Protein AF-A0A9X7TWL8-F1 (afdb_monomer)

Radius of gyration: 21.85 Å; Cα contacts (8 Å, |Δi|>4): 225; chains: 1; bounding box: 54×48×63 Å

Foldseek 3Di:
DVLVVQLVVQDDPPVQSSLLSVLVSVLVVLVVVLVVLVPPPDPDPFPSVQSNVLSVQLNVLSVVLNVVGDPPSVVSNVVSVVSSLCVCVVCVVRDFLQPDQQLVVLVVLVVLLVVLLVVLVVLLVVCPVPPDPVSVLLVLVSVLLVVLSCCLSVPWFDSPDRGPCVLVVVLSVLLSVLSNLSSVLVVVVPPPPDPLVVSLVSNLVSVCSNVVSSLSSLVRTDPLLRDDPVNVVVLVVLSVVLSVQLVVCSVPPPDNRVSVSVSSVVVVVSSVVSVVVVVVVVVD

Organism: Lactobacillus johnsonii (NCBI:txid33959)

Mean predicted aligned error: 10.05 Å

InterPro domains:
  IPR010640 Low temperature requirement A [PF06772] (1-247)
  IPR010640 Low temperature requirement A [PTHR36840] (1-223)

Secondary structure (DSSP, 8-state):
-HHHHHHHHH--S-HHHHHHHHHHHHHHHHHHHHHHHHH---S-HHHHHHHHHHHHHHHHHHHHHHHH-HHHHHHHHHHHHHHHHHHHHHTGGGS-GGGS-HHHHHHHHHHHHHHHHHHHHHHHHTTTTS--HHHHHHHHHHHHHHHHHHIIIIIIB-TT-----HHHHHHHHHHHHHHHHHHHHHHHHT-TTS-HHHHHHHHHHHHHHHHHHHHHGGGGB-GGGPPPHHHHHHHHHHHHHHHHHHHHHTTSTTTHHHHHHHHHHHHHHHHHHHHHHHHHHS--

Structure (mmCIF, N/CA/C/O backbone):
data_AF-A0A9X7TWL8-F1
#
_entry.id   AF-A0A9X7TWL8-F1
#
loop_
_atom_site.group_PDB
_atom_site.id
_atom_site.type_symbol
_atom_site.label_atom_id
_atom_site.label_alt_id
_atom_site.label_comp_id
_atom_site.label_asym_id
_atom_site.label_entity_id
_atom_site.label_seq_id
_atom_site.pdbx_PDB_ins_code
_atom_site.Cartn_x
_atom_site.Cartn_y
_atom_site.Cartn_z
_atom_site.occupancy
_atom_site.B_iso_or_equiv
_atom_site.auth_seq_id
_atom_site.auth_comp_id
_atom_site.auth_asym_id
_atom_site.auth_atom_id
_atom_site.pdbx_PDB_model_num
ATOM 1 N N . MET A 1 1 ? -4.132 -12.041 -16.163 1.00 73.31 1 MET A N 1
ATOM 2 C CA . MET A 1 1 ? -4.842 -13.124 -15.439 1.00 73.31 1 MET A CA 1
ATOM 3 C C . MET A 1 1 ? -4.056 -14.430 -15.425 1.00 73.31 1 MET A C 1
ATOM 5 O O . MET A 1 1 ? -3.823 -14.925 -14.335 1.00 73.31 1 MET A O 1
ATOM 9 N N . PHE A 1 2 ? -3.575 -14.947 -16.566 1.00 85.00 2 PHE A N 1
ATOM 10 C CA . PHE A 1 2 ? -2.751 -16.172 -16.612 1.00 85.00 2 PHE A CA 1
ATOM 11 C C . PHE A 1 2 ? -1.579 -16.163 -15.614 1.00 85.00 2 PHE A C 1
ATOM 13 O O . PHE A 1 2 ? -1.438 -17.077 -14.811 1.00 85.00 2 PHE A O 1
ATOM 20 N N . THR A 1 3 ? -0.805 -15.078 -15.588 1.00 86.38 3 THR A N 1
ATOM 21 C CA . THR A 1 3 ? 0.347 -14.929 -14.689 1.00 86.38 3 THR A CA 1
ATOM 22 C C . THR A 1 3 ? -0.024 -14.948 -13.204 1.00 86.38 3 THR A C 1
ATOM 24 O O . THR A 1 3 ? 0.720 -15.486 -12.393 1.00 86.38 3 THR A O 1
ATOM 27 N N . ALA A 1 4 ? -1.194 -14.412 -12.846 1.00 82.25 4 ALA A N 1
ATOM 28 C CA . ALA A 1 4 ? -1.690 -14.435 -11.471 1.00 82.25 4 ALA A CA 1
ATOM 29 C C . ALA A 1 4 ? -2.122 -15.849 -11.048 1.00 82.25 4 ALA A C 1
ATOM 31 O O . ALA A 1 4 ? -1.825 -16.266 -9.935 1.00 82.25 4 ALA A O 1
ATOM 32 N N . VAL A 1 5 ? -2.755 -16.611 -11.950 1.00 87.12 5 VAL A N 1
ATOM 33 C CA . VAL A 1 5 ? -3.108 -18.025 -11.715 1.00 87.12 5 VAL A CA 1
ATOM 34 C C . VAL A 1 5 ? -1.850 -18.886 -11.593 1.00 87.12 5 VAL A C 1
ATOM 36 O O . VAL A 1 5 ? -1.744 -19.705 -10.685 1.00 87.12 5 VAL A O 1
ATOM 39 N N . TYR A 1 6 ? -0.868 -18.665 -12.471 1.00 89.25 6 TYR A N 1
ATOM 40 C CA . TYR A 1 6 ? 0.440 -19.313 -12.386 1.00 89.25 6 TYR A CA 1
ATOM 41 C C . TYR A 1 6 ? 1.104 -19.049 -11.034 1.00 89.25 6 TYR A C 1
ATOM 43 O O . TYR A 1 6 ? 1.597 -19.981 -10.403 1.00 89.25 6 TYR A O 1
ATOM 51 N N . LEU A 1 7 ? 1.077 -17.799 -10.568 1.00 88.56 7 LEU A N 1
ATOM 52 C CA . LEU A 1 7 ? 1.639 -17.448 -9.274 1.00 88.56 7 LEU A CA 1
ATOM 53 C C . LEU A 1 7 ? 0.889 -18.129 -8.123 1.00 88.56 7 LEU A C 1
ATOM 55 O O . LEU A 1 7 ? 1.526 -18.758 -7.287 1.00 88.56 7 LEU A O 1
ATOM 59 N N . ALA A 1 8 ? -0.444 -18.057 -8.106 1.00 85.75 8 ALA A N 1
ATOM 60 C CA . ALA A 1 8 ? -1.266 -18.643 -7.047 1.00 85.75 8 ALA A CA 1
ATOM 61 C C . ALA A 1 8 ? -1.027 -20.154 -6.877 1.00 85.75 8 ALA A C 1
ATOM 63 O O . ALA A 1 8 ? -0.958 -20.637 -5.752 1.00 85.75 8 ALA A O 1
ATOM 64 N N . ASN A 1 9 ? -0.825 -20.883 -7.978 1.00 87.94 9 ASN A N 1
ATOM 65 C CA . ASN A 1 9 ? -0.571 -22.327 -7.945 1.00 87.94 9 ASN A CA 1
ATOM 66 C C . ASN A 1 9 ? 0.850 -22.704 -7.496 1.00 87.94 9 ASN A C 1
ATOM 68 O O . ASN A 1 9 ? 1.080 -23.850 -7.122 1.00 87.94 9 ASN A O 1
ATOM 72 N N . ASN A 1 10 ? 1.804 -21.771 -7.563 1.00 88.06 10 ASN A N 1
ATOM 73 C CA . ASN A 1 10 ? 3.212 -22.022 -7.244 1.00 88.06 10 ASN A CA 1
ATOM 74 C C . ASN A 1 10 ? 3.693 -21.293 -5.977 1.00 88.06 10 ASN A C 1
ATOM 76 O O . ASN A 1 10 ? 4.863 -21.414 -5.610 1.00 88.06 10 ASN A O 1
ATOM 80 N N . ILE A 1 11 ? 2.818 -20.538 -5.301 1.00 85.31 11 ILE A N 1
ATOM 81 C CA . ILE A 1 11 ? 3.113 -19.961 -3.988 1.00 85.31 11 ILE A CA 1
ATOM 82 C C . ILE A 1 11 ? 3.229 -21.093 -2.969 1.00 85.31 11 ILE A C 1
ATOM 84 O O . ILE A 1 11 ? 2.309 -21.884 -2.776 1.00 85.31 11 ILE A O 1
ATOM 88 N N . ASN A 1 12 ? 4.375 -21.142 -2.298 1.00 86.31 12 ASN A N 1
ATOM 89 C CA . ASN A 1 12 ? 4.652 -22.075 -1.218 1.00 86.31 12 ASN A CA 1
ATOM 90 C C . ASN A 1 12 ? 5.282 -21.331 -0.028 1.00 86.31 12 ASN A C 1
ATOM 92 O O . ASN A 1 12 ? 5.789 -20.215 -0.173 1.00 86.31 12 ASN A O 1
ATOM 96 N N . THR A 1 13 ? 5.269 -21.953 1.150 1.00 82.75 13 THR A N 1
ATOM 97 C CA . THR A 1 13 ? 5.834 -21.389 2.384 1.00 82.75 13 THR A CA 1
ATOM 98 C C . THR A 1 13 ? 7.357 -21.280 2.339 1.00 82.75 13 THR A C 1
ATOM 100 O O . THR A 1 13 ? 7.930 -20.454 3.046 1.00 82.75 13 THR A O 1
ATOM 103 N N . ASP A 1 14 ? 8.029 -22.083 1.506 1.00 86.44 14 ASP A N 1
ATOM 104 C CA . ASP A 1 14 ? 9.466 -21.947 1.267 1.00 86.44 14 ASP A CA 1
ATOM 105 C C . ASP A 1 14 ? 9.742 -20.866 0.211 1.00 86.44 14 ASP A C 1
ATOM 107 O O . ASP A 1 14 ? 9.595 -21.072 -1.000 1.00 86.44 14 ASP A O 1
ATOM 111 N N . TRP A 1 15 ? 10.188 -19.701 0.688 1.00 84.62 15 TRP A N 1
ATOM 112 C CA . TRP A 1 15 ? 10.509 -18.559 -0.163 1.00 84.62 15 TRP A CA 1
ATOM 113 C C . TRP A 1 15 ? 11.595 -18.862 -1.200 1.00 84.62 15 TRP A C 1
ATOM 115 O O . TRP A 1 15 ? 11.588 -18.270 -2.277 1.00 84.62 15 TRP A O 1
ATOM 125 N N . ARG A 1 16 ? 12.511 -19.803 -0.938 1.00 86.06 16 ARG A N 1
ATOM 126 C CA . ARG A 1 16 ? 13.582 -20.152 -1.885 1.00 86.06 16 ARG A CA 1
ATOM 127 C C . ARG A 1 16 ? 13.027 -20.726 -3.186 1.00 86.06 16 ARG A C 1
ATOM 129 O O . ARG A 1 16 ? 13.534 -20.415 -4.265 1.00 86.06 16 ARG A O 1
ATOM 136 N N . ILE A 1 17 ? 11.994 -21.555 -3.074 1.00 84.31 17 ILE A N 1
ATOM 137 C CA . ILE A 1 17 ? 11.302 -22.160 -4.214 1.00 84.31 17 ILE A CA 1
ATOM 138 C C . ILE A 1 17 ? 10.402 -21.105 -4.860 1.00 84.31 17 ILE A C 1
ATOM 140 O O . ILE A 1 17 ? 10.499 -20.859 -6.065 1.00 84.31 17 ILE A O 1
ATOM 144 N N . THR A 1 18 ? 9.602 -20.411 -4.044 1.00 89.12 18 THR A N 1
ATOM 145 C CA . THR A 1 18 ? 8.680 -19.360 -4.495 1.00 89.12 18 THR A CA 1
ATOM 146 C C . THR A 1 18 ? 9.402 -18.228 -5.228 1.00 89.12 18 THR A C 1
ATOM 148 O O . THR A 1 18 ? 8.842 -17.667 -6.162 1.00 89.12 18 THR A O 1
ATOM 151 N N . PHE A 1 19 ? 10.663 -17.932 -4.892 1.00 91.19 19 PHE A N 1
ATOM 152 C CA . PHE A 1 19 ? 11.466 -16.887 -5.529 1.00 91.19 19 PHE A CA 1
ATOM 153 C C . PHE A 1 19 ? 11.475 -16.994 -7.058 1.00 91.19 19 PHE A C 1
ATOM 155 O O . PHE A 1 19 ? 11.245 -15.993 -7.733 1.00 91.19 19 PHE A O 1
ATOM 162 N N . HIS A 1 20 ? 11.709 -18.181 -7.625 1.00 89.62 20 HIS A N 1
ATOM 163 C CA . HIS A 1 20 ? 11.784 -18.318 -9.083 1.00 89.62 20 HIS A CA 1
ATOM 164 C C . HIS A 1 20 ? 10.408 -18.110 -9.717 1.00 89.62 20 HIS A C 1
ATOM 166 O O . HIS A 1 20 ? 10.258 -17.288 -10.618 1.00 89.62 20 HIS A O 1
ATOM 172 N N . TYR A 1 21 ? 9.386 -18.795 -9.200 1.00 91.56 21 TYR A N 1
ATOM 173 C CA . TYR A 1 21 ? 8.017 -18.692 -9.705 1.00 91.56 21 TYR A CA 1
ATOM 174 C C . TYR A 1 21 ? 7.469 -17.263 -9.611 1.00 91.56 21 TYR A C 1
ATOM 176 O O . TYR A 1 21 ? 6.902 -16.754 -10.579 1.00 91.56 21 TYR A O 1
ATOM 184 N N . PHE A 1 22 ? 7.707 -16.594 -8.482 1.00 91.31 22 PHE A N 1
ATOM 185 C CA . PHE A 1 22 ? 7.303 -15.216 -8.240 1.00 91.31 22 PHE A CA 1
ATOM 186 C C . PHE A 1 22 ? 7.978 -14.251 -9.210 1.00 91.31 22 PHE A C 1
ATOM 188 O O . PHE A 1 22 ? 7.298 -13.507 -9.912 1.00 91.31 22 PHE A O 1
ATOM 195 N N . ASN A 1 23 ? 9.308 -14.281 -9.311 1.00 92.94 23 ASN A N 1
ATOM 196 C CA . ASN A 1 23 ? 10.024 -13.317 -10.144 1.00 92.94 23 ASN A CA 1
ATOM 197 C C . ASN A 1 23 ? 9.824 -13.571 -11.648 1.00 92.94 23 ASN A C 1
ATOM 199 O O . ASN A 1 23 ? 9.791 -12.611 -12.412 1.00 92.94 23 ASN A O 1
ATOM 203 N N . ILE A 1 24 ? 9.603 -14.819 -12.085 1.00 92.62 24 ILE A N 1
ATOM 204 C CA . ILE A 1 24 ? 9.190 -15.114 -13.471 1.00 92.62 24 ILE A CA 1
ATOM 205 C C . ILE A 1 24 ? 7.817 -14.499 -13.755 1.00 92.62 24 ILE A C 1
ATOM 207 O O . ILE A 1 24 ? 7.633 -13.839 -14.778 1.00 92.62 24 ILE A O 1
ATOM 211 N N . ALA A 1 25 ? 6.857 -14.675 -12.842 1.00 92.69 25 ALA A N 1
ATOM 212 C CA . ALA A 1 25 ? 5.534 -14.079 -12.976 1.00 92.69 25 ALA A CA 1
ATOM 213 C C . ALA A 1 25 ? 5.624 -12.543 -13.063 1.00 92.69 25 ALA A C 1
ATOM 215 O O . ALA A 1 25 ? 5.037 -11.932 -13.959 1.00 92.69 25 ALA A O 1
ATOM 216 N N . MET A 1 26 ? 6.422 -11.920 -12.195 1.00 91.88 26 MET A N 1
ATOM 217 C CA . MET A 1 26 ? 6.660 -10.476 -12.221 1.00 91.88 26 MET A CA 1
ATOM 218 C C . MET A 1 26 ? 7.323 -10.017 -13.524 1.00 91.88 26 MET A C 1
ATOM 220 O O . MET A 1 26 ? 6.843 -9.068 -14.140 1.00 91.88 26 MET A O 1
ATOM 224 N N . ALA A 1 27 ? 8.352 -10.722 -14.005 1.00 93.88 27 ALA A N 1
ATOM 225 C CA . ALA A 1 27 ? 9.021 -10.404 -15.265 1.00 93.88 27 ALA A CA 1
ATOM 226 C C . ALA A 1 27 ? 8.047 -10.427 -16.453 1.00 93.88 27 ALA A C 1
ATOM 228 O O . ALA A 1 27 ? 8.056 -9.515 -17.276 1.00 93.88 27 ALA A O 1
ATOM 229 N N . VAL A 1 28 ? 7.158 -11.424 -16.520 1.00 94.25 28 VAL A N 1
ATOM 230 C CA . VAL A 1 28 ? 6.129 -11.511 -17.570 1.00 94.25 28 VAL A CA 1
ATOM 231 C C . VAL A 1 28 ? 5.114 -10.365 -17.458 1.00 94.25 28 VAL A C 1
ATOM 233 O O . VAL A 1 28 ? 4.726 -9.783 -18.474 1.00 94.25 28 VAL A O 1
ATOM 236 N N . MET A 1 29 ? 4.684 -9.998 -16.246 1.00 92.06 29 MET A N 1
ATOM 237 C CA . MET A 1 29 ? 3.779 -8.853 -16.056 1.00 92.06 29 MET A CA 1
ATOM 238 C C . MET A 1 29 ? 4.432 -7.533 -16.475 1.00 92.06 29 MET A C 1
ATOM 240 O O . MET A 1 29 ? 3.824 -6.750 -17.199 1.00 92.06 29 MET A O 1
ATOM 244 N N . ILE A 1 30 ? 5.690 -7.308 -16.107 1.00 92.00 30 ILE A N 1
ATOM 245 C CA . ILE A 1 30 ? 6.416 -6.099 -16.508 1.00 92.00 30 ILE A CA 1
ATOM 246 C C . ILE A 1 30 ? 6.642 -6.089 -18.021 1.00 92.00 30 ILE A C 1
ATOM 248 O O . ILE A 1 30 ? 6.402 -5.068 -18.657 1.00 92.00 30 ILE A O 1
ATOM 252 N N . ALA A 1 31 ? 7.009 -7.222 -18.626 1.00 92.75 31 ALA A N 1
ATOM 253 C CA . ALA A 1 31 ? 7.189 -7.333 -20.073 1.00 92.75 31 ALA A CA 1
ATOM 254 C C . ALA A 1 31 ? 5.896 -7.038 -20.849 1.00 92.75 31 ALA A C 1
ATOM 256 O O . ALA A 1 31 ? 5.932 -6.360 -21.874 1.00 92.75 31 ALA A O 1
ATOM 257 N N . THR A 1 32 ? 4.744 -7.503 -20.357 1.00 92.00 32 THR A N 1
ATOM 258 C CA . THR A 1 32 ? 3.446 -7.217 -20.993 1.00 92.00 32 THR A CA 1
ATOM 259 C C . THR A 1 32 ? 3.080 -5.737 -20.908 1.00 92.00 32 THR A C 1
ATOM 261 O O . THR A 1 32 ? 2.678 -5.162 -21.920 1.00 92.00 32 THR A O 1
ATOM 264 N N . ILE A 1 33 ? 3.297 -5.088 -19.758 1.00 89.69 33 ILE A N 1
ATOM 265 C CA . ILE A 1 33 ? 3.102 -3.636 -19.615 1.00 89.69 33 ILE A CA 1
ATOM 266 C C . ILE A 1 33 ? 4.092 -2.874 -20.509 1.00 89.69 33 ILE A C 1
ATOM 268 O O . ILE A 1 33 ? 3.702 -1.958 -21.232 1.00 89.69 33 ILE A O 1
ATOM 272 N N . PHE A 1 34 ? 5.363 -3.275 -20.521 1.00 90.12 34 PHE A N 1
ATOM 273 C CA . PHE A 1 34 ? 6.400 -2.676 -21.359 1.00 90.12 34 PHE A CA 1
ATOM 274 C C . PHE A 1 34 ? 6.021 -2.736 -22.845 1.00 90.12 34 PHE A C 1
ATOM 276 O O . PHE A 1 34 ? 6.062 -1.721 -23.542 1.00 90.12 34 PHE A O 1
ATOM 283 N N . TYR A 1 35 ? 5.567 -3.901 -23.317 1.00 88.50 35 TYR A N 1
ATOM 284 C CA . TYR A 1 35 ? 5.090 -4.087 -24.685 1.00 88.50 35 TYR A CA 1
ATOM 285 C C . TYR A 1 35 ? 3.864 -3.214 -24.978 1.00 88.50 35 TYR A C 1
ATOM 287 O O . TYR A 1 35 ? 3.828 -2.522 -25.994 1.00 88.50 35 TYR A O 1
ATOM 295 N N . GLN A 1 36 ? 2.891 -3.156 -24.063 1.00 87.38 36 GLN A N 1
ATOM 296 C CA . GLN A 1 36 ? 1.722 -2.287 -24.208 1.00 87.38 36 GLN A CA 1
ATOM 297 C C . GLN A 1 36 ? 2.131 -0.819 -24.409 1.00 87.38 36 GLN A C 1
ATOM 299 O O . GLN A 1 36 ? 1.625 -0.156 -25.319 1.00 87.38 36 GLN A O 1
ATOM 304 N N . TYR A 1 37 ? 3.086 -0.312 -23.626 1.00 83.31 37 TYR A N 1
ATOM 305 C CA . TYR A 1 37 ? 3.588 1.057 -23.777 1.00 83.31 37 TYR A CA 1
ATOM 306 C C . TYR A 1 37 ? 4.374 1.266 -25.077 1.00 83.31 37 TYR A C 1
ATOM 308 O O . TYR A 1 37 ? 4.287 2.344 -25.671 1.00 83.31 37 TYR A O 1
ATOM 316 N N . LEU A 1 38 ? 5.092 0.252 -25.566 1.00 83.06 38 LEU A N 1
ATOM 317 C CA . LEU A 1 38 ? 5.839 0.314 -26.826 1.00 83.06 38 LEU A CA 1
ATOM 318 C C . LEU A 1 38 ? 4.891 0.500 -28.024 1.00 83.06 38 LEU A C 1
ATOM 320 O O . LEU A 1 38 ? 5.093 1.423 -28.817 1.00 83.06 38 LEU A O 1
ATOM 324 N N . PHE A 1 39 ? 3.809 -0.285 -28.082 1.00 80.06 39 PHE A N 1
ATOM 325 C CA . PHE A 1 39 ? 2.822 -0.281 -29.174 1.00 80.06 39 PHE A CA 1
ATOM 326 C C . PHE A 1 39 ? 1.713 0.765 -29.032 1.00 80.06 39 PHE A C 1
ATOM 328 O O . PHE A 1 39 ? 0.959 0.997 -29.975 1.00 80.06 39 PHE A O 1
ATOM 335 N N . THR A 1 40 ? 1.623 1.444 -27.888 1.00 77.19 40 THR A N 1
ATOM 336 C CA . THR A 1 40 ? 0.703 2.573 -27.732 1.00 77.19 40 THR A CA 1
ATOM 337 C C . THR A 1 40 ? 1.141 3.721 -28.656 1.00 77.19 40 THR A C 1
ATOM 339 O O . THR A 1 40 ? 2.146 4.400 -28.404 1.00 77.19 40 THR A O 1
ATOM 342 N N . LEU A 1 41 ? 0.390 3.899 -29.750 1.00 60.34 41 LEU A N 1
ATOM 343 C CA . LEU A 1 41 ? 0.465 4.996 -30.720 1.00 60.34 41 LEU A CA 1
ATOM 344 C C . LEU A 1 41 ? -0.161 6.252 -30.103 1.00 60.34 41 LEU A C 1
ATOM 346 O O . LEU A 1 41 ? -1.324 6.562 -30.342 1.00 60.34 41 LEU A O 1
ATOM 350 N N . ILE A 1 42 ? 0.585 6.969 -29.267 1.00 57.53 42 ILE A N 1
ATOM 351 C CA . ILE A 1 42 ? 0.175 8.303 -28.816 1.00 57.53 42 ILE A CA 1
ATOM 352 C C . ILE A 1 42 ? 1.283 9.279 -29.191 1.00 57.53 42 ILE A C 1
ATOM 354 O O . ILE A 1 42 ? 2.424 9.144 -28.753 1.00 57.53 42 ILE A O 1
ATOM 358 N N . ASN A 1 43 ? 0.909 10.249 -30.024 1.00 54.06 43 ASN A N 1
ATOM 359 C CA . ASN A 1 43 ? 1.726 11.287 -30.656 1.00 54.06 43 ASN A CA 1
ATOM 360 C C . ASN A 1 43 ? 2.416 12.279 -29.693 1.00 54.06 43 ASN A C 1
ATOM 362 O O . ASN A 1 43 ? 2.747 13.384 -30.105 1.00 54.06 43 ASN A O 1
ATOM 366 N N . GLU A 1 44 ? 2.686 11.936 -28.430 1.00 55.44 44 GLU A N 1
ATOM 367 C CA . GLU A 1 44 ? 3.355 12.856 -27.504 1.00 55.44 44 GLU A CA 1
ATOM 368 C C . GLU A 1 44 ? 4.496 12.197 -26.715 1.00 55.44 44 GLU A C 1
ATOM 370 O O . GLU A 1 44 ? 4.304 11.369 -25.829 1.00 55.44 44 GLU A O 1
ATOM 375 N N . VAL A 1 45 ? 5.711 12.632 -27.049 1.00 57.09 45 VAL A N 1
ATOM 376 C CA . VAL A 1 45 ? 7.000 11.940 -26.882 1.00 57.09 45 VAL A CA 1
ATOM 377 C C . VAL A 1 45 ? 7.524 11.851 -25.432 1.00 57.09 45 VAL A C 1
ATOM 379 O O . VAL A 1 45 ? 8.404 11.036 -25.164 1.00 57.09 45 VAL A O 1
ATOM 382 N N . ASN A 1 46 ? 7.004 12.631 -24.473 1.00 60.34 46 ASN A N 1
ATOM 383 C CA . ASN A 1 46 ? 7.700 12.825 -23.186 1.00 60.34 46 ASN A CA 1
ATOM 384 C C . ASN A 1 46 ? 7.422 11.742 -22.115 1.00 60.34 46 ASN A C 1
ATOM 386 O O . ASN A 1 46 ? 8.348 11.067 -21.677 1.00 60.34 46 ASN A O 1
ATOM 390 N N . ASP A 1 47 ? 6.169 11.507 -21.713 1.00 68.00 47 ASP A N 1
ATOM 391 C CA . ASP A 1 47 ? 5.868 10.645 -20.546 1.00 68.00 47 ASP A CA 1
ATOM 392 C C . ASP A 1 47 ? 6.066 9.149 -20.861 1.00 68.00 47 ASP A C 1
ATOM 394 O O . ASP A 1 47 ? 6.411 8.357 -19.984 1.00 68.00 47 ASP A O 1
ATOM 398 N N . LYS A 1 48 ? 5.896 8.754 -22.133 1.00 77.19 48 LYS A N 1
ATOM 399 C CA . LYS A 1 48 ? 6.121 7.376 -22.606 1.00 77.19 48 LYS A CA 1
ATOM 400 C C . LYS A 1 48 ? 7.576 6.947 -22.416 1.00 77.19 48 LYS A C 1
ATOM 402 O O . LYS A 1 48 ? 7.828 5.808 -22.032 1.00 77.19 48 LYS A O 1
ATOM 407 N N . ARG A 1 49 ? 8.527 7.851 -22.672 1.00 81.12 49 ARG A N 1
ATOM 408 C CA . ARG A 1 49 ? 9.962 7.566 -22.553 1.00 81.12 49 ARG A CA 1
ATOM 409 C C . ARG A 1 49 ? 10.352 7.273 -21.110 1.00 81.12 49 ARG A C 1
ATOM 411 O O . ARG A 1 49 ? 11.080 6.319 -20.866 1.00 81.12 49 ARG A O 1
ATOM 418 N N . GLU A 1 50 ? 9.844 8.065 -20.172 1.00 83.94 50 GLU A N 1
ATOM 419 C CA . GLU A 1 50 ? 10.129 7.896 -18.746 1.00 83.94 50 GLU A CA 1
ATOM 420 C C . GLU A 1 50 ? 9.489 6.611 -18.205 1.00 83.94 50 GLU A C 1
ATOM 422 O O . GLU A 1 50 ? 10.170 5.833 -17.548 1.00 83.94 50 GLU A O 1
ATOM 427 N N . PHE A 1 51 ? 8.233 6.308 -18.561 1.00 83.25 51 PHE A N 1
ATOM 428 C CA . PHE A 1 51 ? 7.607 5.031 -18.182 1.00 83.25 51 PHE A CA 1
ATOM 429 C C . PHE A 1 51 ? 8.361 3.815 -18.734 1.00 83.25 51 PHE A C 1
ATOM 431 O O . PHE A 1 51 ? 8.616 2.868 -17.992 1.00 83.25 51 PHE A O 1
ATOM 438 N N . LEU A 1 52 ? 8.759 3.839 -20.011 1.00 87.62 52 LEU A N 1
ATOM 439 C CA . LEU A 1 52 ? 9.556 2.761 -20.607 1.00 87.62 52 LEU A CA 1
ATOM 440 C C . LEU A 1 52 ? 10.934 2.634 -19.951 1.00 87.62 52 LEU A C 1
ATOM 442 O O . LEU A 1 52 ? 11.428 1.523 -19.795 1.00 87.62 52 LEU A O 1
ATOM 446 N N . PHE A 1 53 ? 11.547 3.748 -19.547 1.00 88.88 53 PHE A N 1
ATOM 447 C CA . PHE A 1 53 ? 12.824 3.737 -18.839 1.00 88.88 53 PHE A CA 1
ATOM 448 C C . PHE A 1 53 ? 12.706 3.075 -17.460 1.00 88.88 53 PHE A C 1
ATOM 450 O O . PHE A 1 53 ? 13.503 2.195 -17.143 1.00 88.88 53 PHE A O 1
ATOM 457 N N . ILE A 1 54 ? 11.683 3.437 -16.678 1.00 90.00 54 ILE A N 1
ATOM 458 C CA . ILE A 1 54 ? 11.421 2.841 -15.358 1.00 90.00 54 ILE A CA 1
ATOM 459 C C . ILE A 1 54 ? 11.172 1.333 -15.497 1.00 90.00 54 ILE A C 1
ATOM 461 O O . ILE A 1 54 ? 11.864 0.536 -14.865 1.00 90.00 54 ILE A O 1
ATOM 465 N N . LEU A 1 55 ? 10.246 0.942 -16.381 1.00 91.06 55 LEU A N 1
ATOM 466 C CA . LEU A 1 55 ? 9.908 -0.465 -16.620 1.00 91.06 55 LEU A CA 1
ATOM 467 C C . LEU A 1 55 ? 11.099 -1.260 -17.170 1.00 91.06 55 LEU A C 1
ATOM 469 O O . LEU A 1 55 ? 11.275 -2.423 -16.824 1.00 91.06 55 LEU A O 1
ATOM 473 N N . GLY A 1 56 ? 11.928 -0.641 -18.015 1.00 92.12 56 GLY A N 1
ATOM 474 C CA . GLY A 1 56 ? 13.127 -1.262 -18.570 1.00 92.12 56 GLY A CA 1
ATOM 475 C C . GLY A 1 56 ? 14.183 -1.560 -17.505 1.00 92.12 56 GLY A C 1
ATOM 476 O O . GLY A 1 56 ? 14.740 -2.657 -17.498 1.00 92.12 56 GLY A O 1
ATOM 477 N N . ILE A 1 57 ? 14.427 -0.623 -16.580 1.00 93.25 57 ILE A N 1
ATOM 478 C CA . ILE A 1 57 ? 15.334 -0.839 -15.440 1.00 93.25 57 ILE A CA 1
ATOM 479 C C . ILE A 1 57 ? 14.800 -1.946 -14.533 1.00 93.25 57 ILE A C 1
ATOM 481 O O . ILE A 1 57 ? 15.549 -2.850 -14.165 1.00 93.25 57 ILE A O 1
ATOM 485 N N . GLU A 1 58 ? 13.513 -1.891 -14.188 1.00 93.56 58 GLU A N 1
ATOM 486 C CA . GLU A 1 58 ? 12.883 -2.887 -13.321 1.00 93.56 58 GLU A CA 1
ATOM 487 C C . GLU A 1 58 ? 12.967 -4.290 -13.938 1.00 93.56 58 GLU A C 1
ATOM 489 O O . GLU A 1 58 ? 13.422 -5.234 -13.290 1.00 93.56 58 GLU A O 1
ATOM 494 N N . PHE A 1 59 ? 12.628 -4.413 -15.225 1.00 94.62 59 PHE A N 1
ATOM 495 C CA . PHE A 1 59 ? 12.729 -5.666 -15.965 1.00 94.62 59 PHE A CA 1
ATOM 496 C C . PHE A 1 59 ? 14.165 -6.197 -16.001 1.00 94.62 59 PHE A C 1
ATOM 498 O O . PHE A 1 59 ? 14.397 -7.369 -15.705 1.00 94.62 59 PHE A O 1
ATOM 505 N N . PHE A 1 60 ? 15.139 -5.339 -16.319 1.00 95.19 60 PHE A N 1
ATOM 506 C CA . PHE A 1 60 ? 16.545 -5.728 -16.381 1.00 95.19 60 PHE A CA 1
ATOM 507 C C . PHE A 1 60 ? 17.049 -6.272 -15.039 1.00 95.19 60 PHE A C 1
ATOM 509 O O . PHE A 1 60 ? 17.679 -7.329 -15.003 1.00 95.19 60 PHE A O 1
ATOM 516 N N . LEU A 1 61 ? 16.733 -5.594 -13.932 1.00 94.94 61 LEU A N 1
ATOM 517 C CA . LEU A 1 61 ? 17.152 -6.020 -12.597 1.00 94.94 61 LEU A CA 1
ATOM 518 C C . LEU A 1 61 ? 16.500 -7.341 -12.170 1.00 94.94 61 LEU A C 1
ATOM 520 O O . LEU A 1 61 ? 17.174 -8.171 -11.561 1.00 94.94 61 LEU A O 1
ATOM 524 N N . ILE A 1 62 ? 15.230 -7.576 -12.514 1.00 94.44 62 ILE A N 1
ATOM 525 C CA . ILE A 1 62 ? 14.550 -8.847 -12.212 1.00 94.44 62 ILE A CA 1
ATOM 526 C C . ILE A 1 62 ? 15.152 -9.998 -13.020 1.00 94.44 62 ILE A C 1
ATOM 528 O O . ILE A 1 62 ? 15.406 -11.064 -12.459 1.00 94.44 62 ILE A O 1
ATOM 532 N N . ILE A 1 63 ? 15.419 -9.800 -14.314 1.00 95.62 63 ILE A N 1
ATOM 533 C CA . ILE A 1 63 ? 16.069 -10.823 -15.146 1.00 95.62 63 ILE A CA 1
ATOM 534 C C . ILE A 1 63 ? 17.476 -11.125 -14.625 1.00 95.62 63 ILE A C 1
ATOM 536 O O . ILE A 1 63 ? 17.831 -12.294 -14.474 1.00 95.62 63 ILE A O 1
ATOM 540 N N . LEU A 1 64 ? 18.249 -10.095 -14.271 1.00 94.75 64 LEU A N 1
ATOM 541 C CA . LEU A 1 64 ? 19.561 -10.267 -13.652 1.00 94.75 64 LEU A CA 1
ATOM 542 C C . LEU A 1 64 ? 19.459 -11.050 -12.333 1.00 94.75 64 LEU A C 1
ATOM 544 O O . LEU A 1 64 ? 20.228 -11.984 -12.108 1.00 94.75 64 LEU A O 1
ATOM 548 N N . GLY A 1 65 ? 18.475 -10.722 -11.491 1.00 94.19 65 GLY A N 1
ATOM 549 C CA . GLY A 1 65 ? 18.209 -11.439 -10.247 1.00 94.19 65 GLY A CA 1
ATOM 550 C C . GLY A 1 65 ? 17.848 -12.911 -10.468 1.00 94.19 65 GLY A C 1
ATOM 551 O O . GLY A 1 65 ? 18.358 -13.786 -9.772 1.00 94.19 65 GLY A O 1
ATOM 552 N N . LEU A 1 66 ? 17.033 -13.215 -11.478 1.00 93.75 66 LEU A N 1
ATOM 553 C CA . LEU A 1 66 ? 16.702 -14.592 -11.851 1.00 93.75 66 LEU A CA 1
ATOM 554 C C . LEU A 1 66 ? 17.930 -15.374 -12.344 1.00 93.75 66 LEU A C 1
ATOM 556 O O . LEU A 1 66 ? 18.104 -16.527 -11.957 1.00 93.75 66 LEU A O 1
ATOM 560 N N . MET A 1 67 ? 18.801 -14.757 -13.149 1.00 93.25 67 MET A N 1
ATOM 561 C CA . MET A 1 67 ? 20.000 -15.414 -13.691 1.00 93.25 67 MET A CA 1
ATOM 562 C C . MET A 1 67 ? 21.052 -15.736 -12.622 1.00 93.25 67 MET A C 1
ATOM 564 O O . MET A 1 67 ? 21.729 -16.756 -12.716 1.00 93.25 67 MET A O 1
ATOM 568 N N . LEU A 1 68 ? 21.191 -14.884 -11.602 1.00 93.12 68 LEU A N 1
ATOM 569 C CA . LEU A 1 68 ? 22.160 -15.066 -10.513 1.00 93.12 68 LEU A CA 1
ATOM 570 C C . LEU A 1 68 ? 21.698 -16.075 -9.445 1.00 93.12 68 LEU A C 1
ATOM 572 O O . LEU A 1 68 ? 22.477 -16.441 -8.561 1.00 93.12 68 LEU A O 1
ATOM 576 N N . GLY A 1 69 ? 20.444 -16.531 -9.514 1.00 89.50 69 GLY A N 1
ATOM 577 C CA . GLY A 1 69 ? 19.855 -17.465 -8.558 1.00 89.50 69 GLY A CA 1
ATOM 578 C C . GLY A 1 69 ? 19.580 -16.849 -7.180 1.00 89.50 69 GLY A C 1
ATOM 579 O O . GLY A 1 69 ? 19.942 -15.714 -6.884 1.00 89.50 69 GLY A O 1
ATOM 580 N N . TYR A 1 70 ? 18.931 -17.615 -6.299 1.00 89.44 70 TYR A N 1
ATOM 581 C CA . TYR A 1 70 ? 18.339 -17.101 -5.051 1.00 89.44 70 TYR A CA 1
ATOM 582 C C . TYR A 1 70 ? 19.305 -16.322 -4.138 1.00 89.44 70 TYR A C 1
ATOM 584 O O . TYR A 1 70 ? 18.948 -15.261 -3.634 1.00 89.44 70 TYR A O 1
ATOM 592 N N . TYR A 1 71 ? 20.519 -16.836 -3.911 1.00 89.62 71 TYR A N 1
ATOM 593 C CA . TYR A 1 71 ? 21.427 -16.309 -2.881 1.00 89.62 71 TYR A CA 1
ATOM 594 C C . TYR A 1 71 ? 21.891 -14.872 -3.137 1.00 89.62 71 TYR A C 1
ATOM 596 O O . TYR A 1 71 ? 22.082 -14.115 -2.191 1.00 89.62 71 TYR A O 1
ATOM 604 N N . VAL A 1 72 ? 22.073 -14.504 -4.406 1.00 92.62 72 VAL A N 1
ATOM 605 C CA . VAL A 1 72 ? 22.533 -13.168 -4.812 1.00 92.62 72 VAL A CA 1
ATOM 606 C C . VAL A 1 72 ? 21.398 -12.395 -5.481 1.00 92.62 72 VAL A C 1
ATOM 608 O O . VAL A 1 72 ? 21.210 -11.205 -5.235 1.00 92.62 72 VAL A O 1
ATOM 611 N N . GLY A 1 73 ? 20.594 -13.082 -6.288 1.00 92.38 73 GLY A N 1
ATOM 612 C CA . GLY A 1 73 ? 19.524 -12.500 -7.080 1.00 92.38 73 GLY A CA 1
ATOM 613 C C . GLY A 1 73 ? 18.399 -11.860 -6.277 1.00 92.38 73 GLY A C 1
ATOM 614 O O . GLY A 1 73 ? 17.794 -10.899 -6.747 1.00 92.38 73 GLY A O 1
ATOM 615 N N . ILE A 1 74 ? 18.155 -12.320 -5.043 1.00 93.25 74 ILE A N 1
ATOM 616 C CA . ILE A 1 74 ? 17.129 -11.733 -4.173 1.00 93.25 74 ILE A CA 1
ATOM 617 C C . ILE A 1 74 ? 17.346 -10.236 -3.934 1.00 93.25 74 ILE A C 1
ATOM 619 O O . ILE A 1 74 ? 16.384 -9.470 -3.973 1.00 93.25 74 ILE A O 1
ATOM 623 N N . TYR A 1 75 ? 18.595 -9.797 -3.767 1.00 94.25 75 TYR A N 1
ATOM 624 C CA . TYR A 1 75 ? 18.913 -8.387 -3.541 1.00 94.25 75 TYR A CA 1
ATOM 625 C C . TYR A 1 75 ? 18.630 -7.533 -4.780 1.00 94.25 75 TYR A C 1
ATOM 627 O O . TYR A 1 75 ? 18.099 -6.431 -4.652 1.00 94.25 75 TYR A O 1
ATOM 635 N N . PHE A 1 76 ? 18.912 -8.061 -5.976 1.00 94.69 76 PHE A N 1
ATOM 636 C CA . PHE A 1 76 ? 18.596 -7.390 -7.238 1.00 94.69 76 PHE A CA 1
ATOM 637 C C . PHE A 1 76 ? 17.088 -7.264 -7.453 1.00 94.69 76 PHE A C 1
ATOM 639 O O . PHE A 1 76 ? 16.622 -6.185 -7.811 1.00 94.69 76 PHE A O 1
ATOM 646 N N . CYS A 1 77 ? 16.315 -8.316 -7.168 1.00 93.44 77 CYS A N 1
ATOM 647 C CA . CYS A 1 77 ? 14.857 -8.258 -7.269 1.00 93.44 77 CYS A CA 1
ATOM 648 C C . CYS A 1 77 ? 14.249 -7.272 -6.261 1.00 93.44 77 CYS A C 1
ATOM 650 O O . CYS A 1 77 ? 13.388 -6.479 -6.628 1.00 93.44 77 CYS A O 1
ATOM 652 N N . ILE A 1 78 ? 14.717 -7.267 -5.006 1.00 93.69 78 ILE A N 1
ATOM 653 C CA . ILE A 1 78 ? 14.271 -6.287 -4.000 1.00 93.69 78 ILE A CA 1
ATOM 654 C C . ILE A 1 78 ? 14.580 -4.862 -4.470 1.00 93.69 78 ILE A C 1
ATOM 656 O O . ILE A 1 78 ? 13.707 -3.996 -4.414 1.00 93.69 78 ILE A O 1
ATOM 660 N N . ALA A 1 79 ? 15.795 -4.621 -4.974 1.00 93.94 79 ALA A N 1
ATOM 661 C CA . ALA A 1 79 ? 16.166 -3.326 -5.529 1.00 93.94 79 ALA A CA 1
ATOM 662 C C . ALA A 1 79 ? 15.263 -2.939 -6.709 1.00 93.94 79 ALA A C 1
ATOM 664 O O . ALA A 1 79 ? 14.814 -1.799 -6.764 1.00 93.94 79 ALA A O 1
ATOM 665 N N . ALA A 1 80 ? 14.937 -3.881 -7.600 1.00 94.00 80 ALA A N 1
ATOM 666 C CA . ALA A 1 80 ? 14.031 -3.652 -8.722 1.00 94.00 80 ALA A CA 1
ATOM 667 C C . ALA A 1 80 ? 12.658 -3.152 -8.256 1.00 94.00 80 ALA A C 1
ATOM 669 O O . ALA A 1 80 ? 12.217 -2.101 -8.711 1.00 94.00 80 ALA A O 1
ATOM 670 N N . TYR A 1 81 ? 12.025 -3.838 -7.298 1.00 91.94 81 TYR A N 1
ATOM 671 C CA . TYR A 1 81 ? 10.703 -3.452 -6.793 1.00 91.94 81 TYR A CA 1
ATOM 672 C C . TYR A 1 81 ? 10.718 -2.109 -6.057 1.00 91.94 81 TYR A C 1
ATOM 674 O O . TYR A 1 81 ? 9.807 -1.297 -6.222 1.00 91.94 81 TYR A O 1
ATOM 682 N N . ILE A 1 82 ? 11.766 -1.840 -5.271 1.00 92.56 82 ILE A N 1
ATOM 683 C CA . ILE A 1 82 ? 11.934 -0.546 -4.596 1.00 92.56 82 ILE A CA 1
ATOM 684 C C . ILE A 1 82 ? 12.110 0.571 -5.629 1.00 92.56 82 ILE A C 1
ATOM 686 O O . ILE A 1 82 ? 11.462 1.612 -5.524 1.00 92.56 82 ILE A O 1
ATOM 690 N N . ILE A 1 83 ? 12.950 0.358 -6.646 1.00 90.69 83 ILE A N 1
ATOM 691 C CA . ILE A 1 83 ? 13.170 1.325 -7.727 1.00 90.69 83 ILE A CA 1
ATOM 692 C C . ILE A 1 83 ? 11.873 1.552 -8.507 1.00 90.69 83 ILE A C 1
ATOM 694 O O . ILE A 1 83 ? 11.498 2.703 -8.704 1.00 90.69 83 ILE A O 1
ATOM 698 N N . GLY A 1 84 ? 11.153 0.495 -8.889 1.00 88.62 84 GLY A N 1
ATOM 699 C CA . GLY A 1 84 ? 9.874 0.596 -9.596 1.00 88.62 84 GLY A CA 1
ATOM 700 C C . GLY A 1 84 ? 8.825 1.390 -8.812 1.00 88.62 84 GLY A C 1
ATOM 701 O O . GLY A 1 84 ? 8.098 2.199 -9.387 1.00 88.62 84 GLY A O 1
ATOM 702 N N . LEU A 1 85 ? 8.798 1.240 -7.484 1.00 88.12 85 LEU A N 1
ATOM 703 C CA . LEU A 1 85 ? 7.885 1.980 -6.612 1.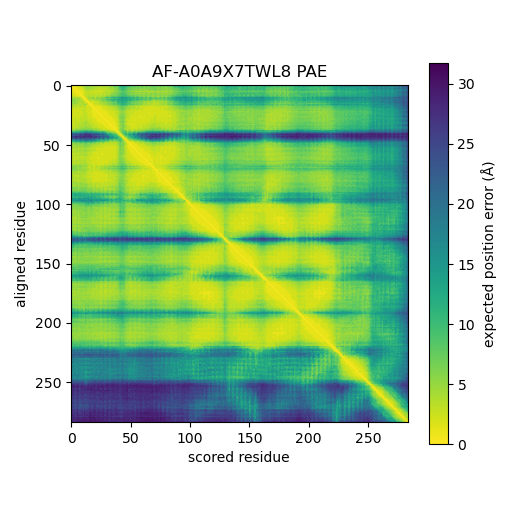00 88.12 85 LEU A CA 1
ATOM 704 C C . LEU A 1 85 ? 8.290 3.450 -6.436 1.00 88.12 85 LEU A C 1
ATOM 706 O O . LEU A 1 85 ? 7.423 4.325 -6.441 1.00 88.12 85 LEU A O 1
ATOM 710 N N . ILE A 1 86 ? 9.582 3.731 -6.250 1.00 88.25 86 ILE A N 1
ATOM 711 C CA . ILE A 1 86 ? 10.080 5.052 -5.838 1.00 88.25 86 ILE A CA 1
ATOM 712 C C . ILE A 1 86 ? 10.397 5.961 -7.034 1.00 88.25 86 ILE A C 1
ATOM 714 O O . ILE A 1 86 ? 10.147 7.166 -6.981 1.00 88.25 86 ILE A O 1
ATOM 718 N N . LEU A 1 87 ? 10.938 5.420 -8.125 1.00 87.19 87 LEU A N 1
ATOM 719 C CA . LEU A 1 87 ? 11.404 6.200 -9.276 1.00 87.19 87 LEU A CA 1
ATOM 720 C C . LEU A 1 87 ? 10.306 7.071 -9.929 1.00 87.19 87 LEU A C 1
ATOM 722 O O . LEU A 1 87 ? 10.608 8.219 -10.272 1.00 87.19 87 LEU A O 1
ATOM 726 N N . PRO A 1 88 ? 9.032 6.631 -10.034 1.00 84.62 88 PRO A N 1
ATOM 727 C CA . PRO A 1 88 ? 7.950 7.492 -10.513 1.00 84.62 88 PRO A CA 1
ATOM 728 C C . PRO A 1 88 ? 7.723 8.748 -9.654 1.00 84.62 88 PRO A C 1
ATOM 730 O O . PRO A 1 88 ? 7.328 9.781 -10.191 1.00 84.62 88 PRO A O 1
ATOM 733 N N . ILE A 1 89 ? 8.014 8.699 -8.347 1.00 84.75 89 ILE A N 1
ATOM 734 C CA . ILE A 1 89 ? 7.899 9.855 -7.439 1.00 84.75 89 ILE A CA 1
ATOM 735 C C . ILE A 1 89 ? 8.945 10.911 -7.794 1.00 84.75 89 ILE A C 1
ATOM 737 O O . ILE A 1 89 ? 8.626 12.093 -7.891 1.00 84.75 89 ILE A O 1
ATOM 741 N N . PHE A 1 90 ? 10.192 10.495 -8.029 1.00 83.62 90 PHE A N 1
ATOM 742 C CA . PHE A 1 90 ? 11.268 11.418 -8.402 1.00 83.62 90 PHE A CA 1
ATOM 743 C C . PHE A 1 90 ? 11.055 12.043 -9.782 1.00 83.62 90 PHE A C 1
ATOM 745 O O . PHE A 1 90 ? 11.455 13.179 -10.018 1.00 83.62 90 PHE A O 1
ATOM 752 N N . LEU A 1 91 ? 10.394 11.322 -10.687 1.00 81.50 91 LEU A N 1
ATOM 753 C CA . LEU A 1 91 ? 10.077 11.798 -12.031 1.00 81.50 91 LEU A CA 1
ATOM 754 C C . LEU A 1 91 ? 8.701 12.474 -12.114 1.00 81.50 91 LEU A C 1
ATOM 756 O O . LEU A 1 91 ? 8.221 12.739 -13.216 1.00 81.50 91 LEU A O 1
ATOM 760 N N . TRP A 1 92 ? 8.076 12.795 -10.973 1.00 75.50 92 TRP A N 1
ATOM 761 C CA . TRP A 1 92 ? 6.712 13.323 -10.896 1.00 75.50 92 TRP A CA 1
ATOM 762 C C . TRP A 1 92 ? 6.458 14.504 -11.842 1.00 75.50 92 TRP A C 1
ATOM 764 O O . TRP A 1 92 ? 5.395 14.594 -12.458 1.00 75.50 92 TRP A O 1
ATOM 774 N N . GLU A 1 93 ? 7.421 15.424 -11.955 1.00 74.19 93 GLU A N 1
ATOM 775 C CA . GLU A 1 93 ? 7.329 16.629 -12.789 1.00 74.19 93 GLU A CA 1
ATOM 776 C C . GLU A 1 93 ? 7.135 16.331 -14.275 1.00 74.19 93 GLU A C 1
ATOM 778 O O . GLU A 1 93 ? 6.480 17.106 -14.972 1.00 74.19 93 GLU A O 1
ATOM 783 N N . LYS A 1 94 ? 7.642 15.184 -14.736 1.00 76.38 94 LYS A N 1
ATOM 784 C CA . LYS A 1 94 ? 7.584 14.762 -16.135 1.00 76.38 94 LYS A CA 1
ATOM 785 C C . LYS A 1 94 ? 6.245 14.138 -16.532 1.00 76.38 94 LYS A C 1
ATOM 787 O O . LYS A 1 94 ? 6.019 13.938 -17.720 1.00 76.38 94 LYS A O 1
ATOM 792 N N . PHE A 1 95 ? 5.358 13.847 -15.578 1.00 75.12 95 PHE A N 1
ATOM 793 C CA . PHE A 1 95 ? 4.037 13.277 -15.857 1.00 75.12 95 PHE A CA 1
ATOM 794 C C . PHE A 1 95 ? 2.974 14.371 -15.971 1.00 75.12 95 PHE A C 1
ATOM 796 O O . PHE A 1 95 ? 2.782 15.168 -15.049 1.00 75.12 95 PHE A O 1
ATOM 803 N N . LYS A 1 96 ? 2.232 14.405 -17.082 1.00 75.56 96 LYS A N 1
ATOM 804 C CA . LYS A 1 96 ? 1.141 15.373 -17.280 1.00 75.56 96 LYS A CA 1
ATOM 805 C C . LYS A 1 96 ? -0.153 14.903 -16.605 1.00 75.56 96 LYS A C 1
ATOM 807 O O . LYS A 1 96 ? -0.598 13.776 -16.803 1.00 75.56 96 LYS A O 1
ATOM 812 N N . SER A 1 97 ? -0.805 15.793 -15.852 1.00 72.12 97 SER A N 1
ATOM 813 C CA . SER A 1 97 ? -2.074 15.514 -15.149 1.00 72.12 97 SER A CA 1
ATOM 814 C C . SER A 1 97 ? -3.245 15.224 -16.087 1.00 72.12 97 SER A C 1
ATOM 816 O O . SER A 1 97 ? -4.122 14.445 -15.741 1.00 72.12 97 SER A O 1
ATOM 818 N N . GLU A 1 98 ? -3.249 15.828 -17.273 1.00 70.25 98 GLU A N 1
ATOM 819 C CA . GLU A 1 98 ? -4.320 15.719 -18.276 1.00 70.25 98 GLU A CA 1
ATOM 820 C C . GLU A 1 98 ? -4.413 14.329 -18.919 1.00 70.25 98 GLU A C 1
ATOM 822 O O . GLU A 1 98 ? -5.421 13.992 -19.532 1.00 70.25 98 GLU A O 1
ATOM 827 N N . ARG A 1 99 ? -3.365 13.509 -18.783 1.00 71.69 99 ARG A N 1
ATOM 828 C CA . ARG A 1 99 ? -3.291 12.175 -19.394 1.00 71.69 99 ARG A CA 1
ATOM 829 C C . ARG A 1 99 ? -3.821 11.062 -18.495 1.00 71.69 99 ARG A C 1
ATOM 831 O O . ARG A 1 99 ? -3.975 9.932 -18.953 1.00 71.69 99 ARG A O 1
ATOM 838 N N . VAL A 1 100 ? -4.083 11.358 -17.223 1.00 78.19 100 VAL A N 1
ATOM 839 C CA . VAL A 1 100 ? -4.609 10.385 -16.266 1.00 78.19 100 VAL A CA 1
ATOM 840 C C . VAL A 1 100 ? -6.129 10.484 -16.253 1.00 78.19 100 VAL A C 1
ATOM 842 O O . VAL A 1 100 ? -6.691 11.520 -15.901 1.00 78.19 100 VAL A O 1
ATOM 845 N N . ASN A 1 101 ? -6.809 9.383 -16.580 1.00 83.44 101 ASN A N 1
ATOM 846 C CA . ASN A 1 101 ? -8.238 9.255 -16.311 1.00 83.44 101 ASN A CA 1
ATOM 847 C C . ASN A 1 101 ? -8.428 9.070 -14.799 1.00 83.44 101 ASN A C 1
ATOM 849 O O . ASN A 1 101 ? -8.422 7.950 -14.288 1.00 83.44 101 ASN A O 1
ATOM 853 N N . PHE A 1 102 ? -8.524 10.192 -14.087 1.00 86.25 102 PHE A N 1
ATOM 854 C CA . PHE A 1 102 ? -8.634 10.222 -12.634 1.00 86.25 102 PHE A CA 1
ATOM 855 C C . PHE A 1 102 ? -9.835 9.424 -12.091 1.00 86.25 102 PHE A C 1
ATOM 857 O O . PHE A 1 102 ? -9.602 8.612 -11.194 1.00 86.25 102 PHE A O 1
ATOM 864 N N . PRO A 1 103 ? -11.073 9.550 -12.626 1.00 86.81 103 PRO A N 1
ATOM 865 C CA . PRO A 1 103 ? -12.185 8.712 -12.175 1.00 86.81 103 PRO A CA 1
ATOM 866 C C . PRO A 1 103 ? -11.870 7.217 -12.279 1.00 86.81 103 PRO A C 1
ATOM 868 O O . PRO A 1 103 ? -12.110 6.466 -11.336 1.00 86.81 103 PRO A O 1
ATOM 871 N N . HIS A 1 104 ? -11.268 6.794 -13.394 1.00 88.44 104 HIS A N 1
ATOM 872 C CA . HIS A 1 104 ? -10.923 5.390 -13.585 1.00 88.44 104 HIS A CA 1
ATOM 873 C C . HIS A 1 104 ? -9.770 4.929 -12.679 1.00 88.44 104 HIS A C 1
ATOM 875 O O . HIS A 1 104 ? -9.746 3.785 -12.227 1.00 88.44 104 HIS A O 1
ATOM 881 N N . LEU A 1 105 ? -8.809 5.807 -12.376 1.00 88.31 105 LEU A N 1
ATOM 882 C CA . LEU A 1 105 ? -7.760 5.508 -11.404 1.00 88.31 105 LEU A CA 1
ATOM 883 C C . LEU A 1 105 ? -8.355 5.268 -10.012 1.00 88.31 105 LEU A C 1
ATOM 885 O O . LEU A 1 105 ? -8.017 4.255 -9.403 1.00 88.31 105 LEU A O 1
ATOM 889 N N . VAL A 1 106 ? -9.239 6.163 -9.543 1.00 89.50 106 VAL A N 1
ATOM 890 C CA . VAL A 1 106 ? -9.939 6.039 -8.249 1.00 89.50 106 VAL A CA 1
ATOM 891 C C . VAL A 1 106 ? -10.677 4.706 -8.175 1.00 89.50 106 VAL A C 1
ATOM 893 O O . VAL A 1 106 ? -10.473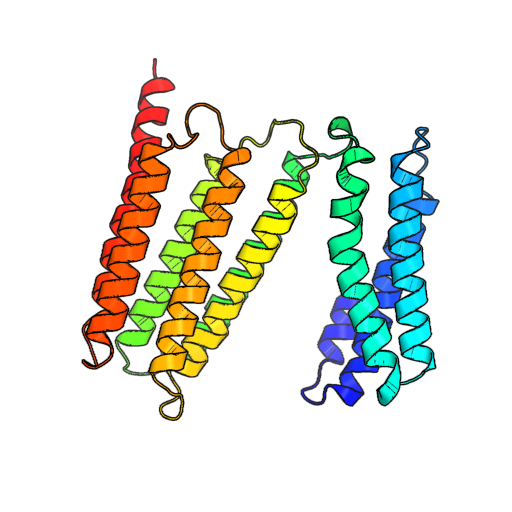 3.949 -7.231 1.00 89.50 106 VAL A O 1
ATOM 896 N N . GLU A 1 107 ? -11.452 4.374 -9.207 1.00 90.75 107 GLU A N 1
ATOM 897 C CA . GLU A 1 107 ? -12.172 3.104 -9.299 1.00 90.75 107 GLU A CA 1
ATOM 898 C C . GLU A 1 107 ? -11.232 1.898 -9.129 1.00 90.75 107 GLU A C 1
ATOM 900 O O . GLU A 1 107 ? -11.460 1.048 -8.266 1.00 90.75 107 GLU A O 1
ATOM 905 N N . ARG A 1 108 ? -10.131 1.838 -9.894 1.00 92.56 108 ARG A N 1
ATOM 906 C CA . ARG A 1 108 ? -9.176 0.717 -9.836 1.00 92.56 108 ARG A CA 1
ATOM 907 C C . ARG A 1 108 ? -8.530 0.573 -8.460 1.00 92.56 108 ARG A C 1
ATOM 909 O O . ARG A 1 108 ? -8.467 -0.538 -7.937 1.00 92.56 108 ARG A O 1
ATOM 916 N N . VAL A 1 109 ? -8.045 1.668 -7.868 1.00 92.44 109 VAL A N 1
ATOM 917 C CA . VAL A 1 109 ? -7.400 1.599 -6.546 1.00 92.44 109 VAL A CA 1
ATOM 918 C C . VAL A 1 109 ? -8.408 1.269 -5.446 1.00 92.44 109 VAL A C 1
ATOM 920 O O . VAL A 1 109 ? -8.059 0.572 -4.494 1.00 92.44 109 VAL A O 1
ATOM 923 N N . SER A 1 110 ? -9.668 1.683 -5.595 1.00 92.69 110 SER A N 1
ATOM 924 C CA . SER A 1 110 ? -10.734 1.317 -4.665 1.00 92.69 110 SER A CA 1
ATOM 925 C C . SER A 1 110 ? -11.134 -0.140 -4.737 1.00 92.69 110 SER A C 1
ATOM 927 O O . SER A 1 110 ? -11.318 -0.756 -3.689 1.00 92.69 110 SER A O 1
ATOM 929 N N . LEU A 1 111 ? -11.185 -0.724 -5.931 1.00 94.00 111 LEU A N 1
ATOM 930 C CA . LEU A 1 111 ? -11.410 -2.159 -6.079 1.00 94.00 111 LEU A CA 1
ATOM 931 C C . LEU A 1 111 ? -10.314 -2.976 -5.384 1.00 94.00 111 LEU A C 1
ATOM 933 O O . LEU A 1 111 ? -10.630 -3.942 -4.693 1.00 94.00 111 LEU A O 1
ATOM 937 N N . ILE A 1 112 ? -9.045 -2.563 -5.488 1.00 94.06 112 ILE A N 1
ATOM 938 C CA . ILE A 1 112 ? -7.934 -3.236 -4.791 1.00 94.06 112 ILE A CA 1
ATOM 939 C C . ILE A 1 112 ? -8.123 -3.175 -3.267 1.00 94.06 112 ILE A C 1
ATOM 941 O O . ILE A 1 112 ? -7.965 -4.191 -2.591 1.00 94.06 112 ILE A O 1
ATOM 945 N N . VAL A 1 113 ? -8.504 -2.016 -2.717 1.00 95.06 113 VAL A N 1
ATOM 946 C CA . VAL A 1 113 ? -8.777 -1.873 -1.276 1.00 95.06 113 VAL A CA 1
ATOM 947 C C . VAL A 1 113 ? -9.959 -2.746 -0.842 1.00 95.06 113 VAL A C 1
ATOM 949 O O . VAL A 1 113 ? -9.869 -3.417 0.183 1.00 95.06 113 VAL A O 1
ATOM 952 N N . ILE A 1 114 ? -11.045 -2.790 -1.621 1.00 94.44 114 ILE A N 1
ATOM 953 C CA . ILE A 1 114 ? -12.213 -3.639 -1.333 1.00 94.44 114 ILE A CA 1
ATOM 954 C C . ILE A 1 114 ? -11.821 -5.124 -1.314 1.00 94.44 114 ILE A C 1
ATOM 956 O O . ILE A 1 114 ? -12.232 -5.844 -0.406 1.00 94.44 114 ILE A O 1
ATOM 960 N N . ILE A 1 115 ? -10.997 -5.579 -2.264 1.00 94.50 115 ILE A N 1
ATOM 961 C CA . ILE A 1 115 ? -10.483 -6.957 -2.287 1.00 94.50 115 ILE A CA 1
ATOM 962 C C . ILE A 1 115 ? -9.646 -7.244 -1.034 1.00 94.50 115 ILE A C 1
ATOM 964 O O . ILE A 1 115 ? -9.843 -8.280 -0.403 1.00 94.50 115 ILE A O 1
ATOM 968 N N . ALA A 1 116 ? -8.767 -6.321 -0.627 1.00 94.38 116 ALA A N 1
ATOM 969 C CA . ALA A 1 116 ? -7.977 -6.472 0.596 1.00 94.38 116 ALA A CA 1
ATOM 970 C C . ALA A 1 116 ? -8.861 -6.572 1.851 1.00 94.38 116 ALA A C 1
ATOM 972 O O . ALA A 1 116 ? -8.612 -7.413 2.707 1.00 94.38 116 ALA A O 1
ATOM 973 N N . PHE A 1 117 ? -9.931 -5.775 1.952 1.00 94.38 117 PHE A N 1
ATOM 974 C CA . PHE A 1 117 ? -10.919 -5.933 3.026 1.00 94.38 117 PHE A CA 1
ATOM 975 C C . PHE A 1 117 ? -11.611 -7.299 2.980 1.00 94.38 117 PHE A C 1
ATOM 977 O O . PHE A 1 117 ? -11.787 -7.920 4.026 1.00 94.38 117 PHE A O 1
ATOM 984 N N . GLY A 1 118 ? -11.978 -7.773 1.785 1.00 93.00 118 GLY A N 1
ATOM 985 C CA . GLY A 1 118 ? -12.547 -9.106 1.588 1.00 93.00 118 GLY A CA 1
ATOM 986 C C . GLY A 1 118 ? -11.640 -10.210 2.135 1.00 93.00 118 GLY A C 1
ATOM 987 O O . GLY A 1 118 ? -12.112 -11.078 2.863 1.00 93.00 118 GLY A O 1
ATOM 988 N N . GLU A 1 119 ? -10.336 -10.119 1.873 1.00 91.50 119 GLU A N 1
ATOM 989 C CA . GLU A 1 119 ? -9.331 -11.052 2.397 1.00 91.50 119 GLU A CA 1
ATOM 990 C C . GLU A 1 119 ? -9.289 -11.058 3.933 1.00 91.50 119 GLU A C 1
ATOM 992 O O . GLU A 1 119 ? -9.306 -12.117 4.561 1.00 91.50 119 GLU A O 1
ATOM 997 N N . VAL A 1 120 ? -9.302 -9.883 4.572 1.00 91.38 120 VAL A N 1
ATOM 998 C CA . VAL A 1 120 ? -9.320 -9.799 6.044 1.00 91.38 120 VAL A CA 1
ATOM 999 C C . VAL A 1 120 ? -10.605 -10.404 6.614 1.00 91.38 120 VAL A C 1
ATOM 1001 O O . VAL A 1 120 ? -10.552 -11.105 7.621 1.00 91.38 120 VAL A O 1
ATOM 1004 N N . ILE A 1 121 ? -11.758 -10.169 5.978 1.00 90.19 121 ILE A N 1
ATOM 1005 C CA . ILE A 1 121 ? -13.043 -10.739 6.413 1.00 90.19 121 ILE A CA 1
ATOM 1006 C C . ILE A 1 121 ? -13.008 -12.269 6.347 1.00 90.19 121 ILE A C 1
ATOM 1008 O O . ILE A 1 121 ? -13.422 -12.920 7.305 1.00 90.19 121 ILE A O 1
ATOM 1012 N N . VAL A 1 122 ? -12.501 -12.846 5.252 1.00 89.69 122 VAL A N 1
ATOM 1013 C CA . VAL A 1 122 ? -12.374 -14.305 5.095 1.00 89.69 122 VAL A CA 1
ATOM 1014 C C . VAL A 1 122 ? -11.446 -14.888 6.161 1.00 89.69 122 VAL A C 1
ATOM 1016 O O . VAL A 1 122 ? -11.790 -15.888 6.790 1.00 89.69 122 VAL A O 1
ATOM 1019 N N . ASN A 1 123 ? -10.315 -14.237 6.437 1.00 85.69 123 ASN A N 1
ATOM 1020 C CA . ASN A 1 123 ? -9.404 -14.676 7.494 1.00 85.69 123 ASN A CA 1
ATOM 1021 C C . ASN A 1 123 ? -10.035 -14.572 8.888 1.00 85.69 123 ASN A C 1
ATOM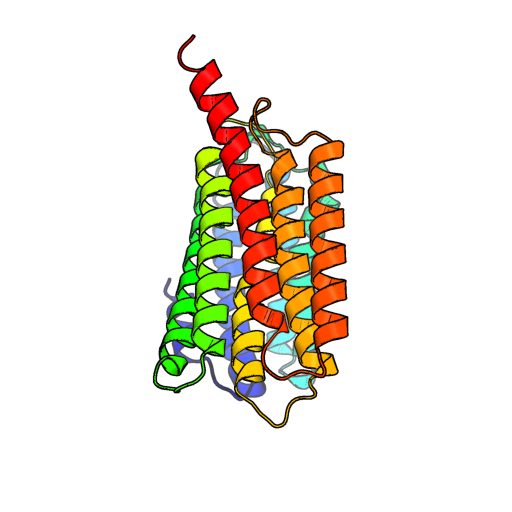 1023 O O . ASN A 1 123 ? -9.904 -15.492 9.697 1.00 85.69 123 ASN A O 1
ATOM 1027 N N . LEU A 1 124 ? -10.773 -13.491 9.160 1.00 84.25 124 LEU A N 1
ATOM 1028 C CA . LEU A 1 124 ? -11.459 -13.304 10.434 1.00 84.25 124 LEU A CA 1
ATOM 1029 C C . LEU A 1 124 ? -12.603 -14.308 10.632 1.00 84.25 124 LEU A C 1
ATOM 1031 O O . LEU A 1 124 ? -12.872 -14.712 11.764 1.00 84.25 124 LEU A O 1
ATOM 1035 N N . ALA A 1 125 ? -13.241 -14.753 9.542 1.00 83.38 125 ALA A N 1
ATOM 1036 C CA . ALA A 1 125 ? -14.343 -15.709 9.582 1.00 83.38 125 ALA A CA 1
ATOM 1037 C C . ALA A 1 125 ? -13.975 -16.995 10.344 1.00 83.38 125 ALA A C 1
ATOM 1039 O O . ALA A 1 125 ? -14.785 -17.529 11.105 1.00 83.38 125 ALA A O 1
ATOM 1040 N N . ASN A 1 126 ? -12.719 -17.433 10.215 1.00 80.50 126 ASN A N 1
ATOM 1041 C CA . ASN A 1 126 ? -12.186 -18.620 10.883 1.00 80.50 126 ASN A CA 1
ATOM 1042 C C . ASN A 1 126 ? -12.172 -18.509 12.421 1.00 80.50 126 ASN A C 1
ATOM 1044 O O . ASN A 1 126 ? -12.114 -19.528 13.110 1.00 80.50 126 ASN A O 1
ATOM 1048 N N . TYR A 1 127 ? -12.262 -17.296 12.979 1.00 75.06 127 TYR A N 1
ATOM 1049 C CA . TYR A 1 127 ? -12.176 -17.047 14.419 1.00 75.06 127 TYR A CA 1
ATOM 1050 C C . TYR A 1 127 ? -13.528 -16.875 15.125 1.00 75.06 127 TYR A C 1
ATOM 1052 O O . TYR A 1 127 ? -13.562 -16.921 16.358 1.00 75.06 127 TYR A O 1
ATOM 1060 N N . PHE A 1 128 ? -14.651 -16.759 14.404 1.00 72.50 128 PHE A N 1
ATOM 1061 C CA . PHE A 1 128 ? -15.982 -16.609 15.027 1.00 72.50 128 PHE A CA 1
ATOM 1062 C C . PHE A 1 128 ? -16.464 -17.844 15.794 1.00 72.50 128 PHE A C 1
ATOM 1064 O O . PHE A 1 128 ? -17.337 -17.733 16.651 1.00 72.50 128 PHE A O 1
ATOM 1071 N N . ASN A 1 129 ? -15.857 -19.010 15.562 1.00 65.56 129 ASN A N 1
ATOM 1072 C CA . ASN A 1 129 ? -16.127 -20.212 16.356 1.00 65.56 129 ASN A CA 1
ATOM 1073 C C . ASN A 1 129 ? -15.498 -20.158 17.764 1.00 65.56 129 ASN A C 1
ATOM 1075 O O . ASN A 1 129 ? -15.813 -20.988 18.619 1.00 65.56 129 ASN A O 1
ATOM 1079 N N . SER A 1 130 ? -14.609 -19.194 18.031 1.00 59.00 130 SER A N 1
ATOM 1080 C CA . SER A 1 130 ? -14.013 -18.991 19.352 1.00 59.00 130 SER A CA 1
ATOM 1081 C C . SER A 1 130 ? -14.941 -18.155 20.247 1.00 59.00 130 SER A C 1
ATOM 1083 O O . SER A 1 130 ? -15.437 -17.105 19.847 1.00 59.00 130 SER A O 1
ATOM 1085 N N . LYS A 1 131 ? -15.175 -18.585 21.496 1.00 57.31 131 LYS A N 1
ATOM 1086 C CA . LYS A 1 131 ? -15.992 -17.862 22.498 1.00 57.31 131 LYS A CA 1
ATOM 1087 C C . LYS A 1 131 ? -15.284 -16.615 23.059 1.00 57.31 131 LYS A C 1
ATOM 1089 O O . LYS A 1 131 ? -15.301 -16.387 24.267 1.00 57.31 131 LYS A O 1
ATOM 1094 N N . THR A 1 132 ? -14.603 -15.838 22.220 1.00 64.88 132 THR A N 1
ATOM 1095 C CA . THR A 1 132 ? -13.852 -14.655 22.650 1.00 64.88 132 THR A CA 1
ATOM 1096 C C . THR A 1 132 ? -14.607 -13.381 22.248 1.00 64.88 132 THR A C 1
ATOM 1098 O O . THR A 1 132 ? -14.754 -13.101 21.059 1.00 64.88 132 THR A O 1
ATOM 1101 N N . PRO A 1 133 ? -15.084 -12.565 23.212 1.00 68.06 133 PRO A N 1
ATOM 1102 C CA . PRO A 1 133 ? -15.710 -11.264 22.931 1.00 68.06 133 PRO A CA 1
ATOM 1103 C C . PRO A 1 133 ? -14.828 -10.340 22.073 1.00 68.06 133 PRO A C 1
ATOM 1105 O O . PRO A 1 133 ? -15.313 -9.504 21.316 1.00 68.06 133 PRO A O 1
ATOM 1108 N N . LEU A 1 134 ? -13.514 -10.547 22.153 1.00 67.81 134 LEU A N 1
ATOM 1109 C CA . LEU A 1 134 ? -12.485 -9.774 21.475 1.00 67.81 134 LEU A CA 1
ATOM 1110 C C . LEU A 1 134 ? -12.535 -9.885 19.939 1.00 67.81 134 LEU A C 1
ATOM 1112 O O . LEU A 1 134 ? -12.258 -8.907 19.248 1.00 67.81 134 LEU A O 1
ATOM 1116 N N . MET A 1 135 ? -12.946 -11.036 19.393 1.00 74.38 135 MET A N 1
ATOM 1117 C CA . MET A 1 135 ? -13.077 -11.214 17.940 1.00 74.38 135 MET A CA 1
ATOM 1118 C C . MET A 1 135 ? -14.250 -10.420 17.359 1.00 74.38 135 MET A C 1
ATOM 1120 O O . MET A 1 135 ? -14.136 -9.856 16.271 1.00 74.38 135 MET A O 1
ATOM 1124 N N . TYR A 1 136 ? -15.346 -10.286 18.111 1.00 75.00 136 TYR A N 1
ATOM 1125 C CA . TYR A 1 136 ? -16.463 -9.424 17.718 1.00 75.00 136 TYR A CA 1
ATOM 1126 C C . TYR A 1 136 ? -16.056 -7.946 17.700 1.00 75.00 136 TYR A C 1
ATOM 1128 O O . TYR A 1 136 ? -16.432 -7.218 16.782 1.00 75.00 136 TYR A O 1
ATOM 1136 N N . ALA A 1 137 ? -15.227 -7.513 18.656 1.00 73.56 137 ALA A N 1
ATOM 1137 C CA . ALA A 1 137 ? -14.669 -6.162 18.671 1.00 73.56 137 ALA A CA 1
ATOM 1138 C C . ALA A 1 137 ? -13.743 -5.902 17.467 1.00 73.56 137 ALA A C 1
ATOM 1140 O O . ALA A 1 137 ? -13.848 -4.857 16.823 1.00 73.56 137 ALA A O 1
ATOM 1141 N N . ALA A 1 138 ? -12.878 -6.861 17.117 1.00 76.94 138 ALA A N 1
ATOM 1142 C CA . ALA A 1 138 ? -12.022 -6.776 15.932 1.00 76.94 138 ALA A CA 1
ATOM 1143 C C . ALA A 1 138 ? -12.833 -6.728 14.624 1.00 76.94 138 ALA A C 1
ATOM 1145 O O . ALA A 1 138 ? -12.507 -5.955 13.722 1.00 76.94 138 ALA A O 1
ATOM 1146 N N . PHE A 1 139 ? -13.928 -7.489 14.536 1.00 81.94 139 PHE A N 1
ATOM 1147 C CA . PHE A 1 139 ? -14.836 -7.429 13.391 1.00 81.94 139 PHE A CA 1
ATOM 1148 C C . PHE A 1 139 ? -15.540 -6.077 13.280 1.00 81.94 139 PHE A C 1
ATOM 1150 O O . PHE A 1 139 ? -15.566 -5.482 12.205 1.00 81.94 139 PHE A O 1
ATOM 1157 N N . LEU A 1 140 ? -16.064 -5.550 14.390 1.00 80.44 140 LEU A N 1
ATOM 1158 C CA . LEU A 1 140 ? -16.690 -4.230 14.401 1.00 80.44 140 LEU A CA 1
ATOM 1159 C C . LEU A 1 140 ? -15.693 -3.138 13.979 1.00 80.44 140 LEU A C 1
ATOM 1161 O O . LEU A 1 140 ? -16.041 -2.247 13.204 1.00 80.44 140 LEU A O 1
ATOM 1165 N N . LEU A 1 141 ? -14.436 -3.242 14.426 1.00 78.56 141 LEU A N 1
ATOM 1166 C CA . LEU A 1 141 ? -13.347 -2.360 14.006 1.00 78.56 141 LEU A CA 1
ATOM 1167 C C . LEU A 1 141 ? -13.157 -2.375 12.485 1.00 78.56 141 LEU A C 1
ATOM 1169 O O . LEU A 1 141 ? -13.044 -1.316 11.866 1.00 78.56 141 LEU A O 1
ATOM 1173 N N . LEU A 1 142 ? -13.134 -3.573 11.900 1.00 85.62 142 LEU A N 1
ATOM 1174 C CA . LEU A 1 142 ? -12.966 -3.784 10.467 1.00 85.62 142 LEU A CA 1
ATOM 1175 C C . LEU A 1 142 ? -14.134 -3.185 9.675 1.00 85.62 142 LEU A C 1
ATOM 1177 O O . LEU A 1 142 ? -13.907 -2.487 8.688 1.00 85.62 142 LEU A O 1
ATOM 1181 N N . VAL A 1 143 ? -15.371 -3.391 10.139 1.00 83.81 143 VAL A N 1
ATOM 1182 C CA . VAL A 1 143 ? -16.580 -2.815 9.527 1.00 83.81 143 VAL A CA 1
ATOM 1183 C C . VAL A 1 143 ? -16.540 -1.286 9.561 1.00 83.81 143 VAL A C 1
ATOM 1185 O O . VAL A 1 143 ? -16.827 -0.645 8.551 1.00 83.81 143 VAL A O 1
ATOM 1188 N N . LEU A 1 144 ? -16.135 -0.681 10.683 1.00 81.69 144 LEU A N 1
ATOM 1189 C CA . LEU A 1 144 ? -15.996 0.776 10.796 1.00 81.69 144 LEU A CA 1
ATOM 1190 C C . LEU A 1 144 ? -14.899 1.324 9.875 1.00 81.69 144 LEU A C 1
ATOM 1192 O O . LEU A 1 144 ? -15.089 2.362 9.236 1.00 81.69 144 LEU A O 1
ATOM 1196 N N . MET A 1 145 ? -13.766 0.623 9.772 1.00 84.94 145 MET A N 1
ATOM 1197 C CA . MET A 1 145 ? -12.714 0.964 8.814 1.00 84.94 145 MET A CA 1
ATOM 1198 C C . MET A 1 145 ? -13.279 0.928 7.393 1.00 84.94 145 MET A C 1
ATOM 1200 O O . MET A 1 145 ? -13.248 1.954 6.713 1.00 84.94 145 MET A O 1
ATOM 1204 N N . PHE A 1 146 ? -13.906 -0.173 6.984 1.00 88.81 146 PHE A N 1
ATOM 1205 C CA . PHE A 1 146 ? -14.507 -0.301 5.659 1.00 88.81 146 PHE A CA 1
ATOM 1206 C C . PHE A 1 146 ? -15.546 0.795 5.367 1.00 88.81 146 PHE A C 1
ATOM 1208 O O . PHE A 1 146 ? -15.480 1.450 4.327 1.00 88.81 146 PHE A O 1
ATOM 1215 N N . ALA A 1 147 ? -16.452 1.077 6.307 1.00 82.69 147 ALA A N 1
ATOM 1216 C CA . ALA A 1 147 ? -17.460 2.126 6.160 1.00 82.69 147 ALA A CA 1
ATOM 1217 C C . ALA A 1 147 ? -16.831 3.517 5.973 1.00 82.69 147 ALA A C 1
ATOM 1219 O O . ALA A 1 147 ? -17.252 4.277 5.099 1.00 82.69 147 ALA A O 1
ATOM 1220 N N . SER A 1 148 ? -15.793 3.842 6.755 1.00 82.62 148 SER A N 1
ATOM 1221 C CA . SER A 1 148 ? -15.057 5.104 6.604 1.00 82.62 148 SER A CA 1
ATOM 1222 C C . SER A 1 148 ? -14.349 5.211 5.248 1.00 82.62 148 SER A C 1
ATOM 1224 O O . SER A 1 148 ? -14.340 6.287 4.649 1.00 82.62 148 SER A O 1
ATOM 1226 N N . TYR A 1 149 ? -13.830 4.097 4.720 1.00 88.44 149 TYR A N 1
ATOM 1227 C CA . TYR A 1 149 ? -13.220 4.060 3.393 1.00 88.44 149 TYR A CA 1
ATOM 1228 C C . TYR A 1 149 ? -14.237 4.296 2.280 1.00 88.44 149 TYR A C 1
ATOM 1230 O O . TYR A 1 149 ? -14.019 5.157 1.432 1.00 88.44 149 TYR A O 1
ATOM 1238 N N . VAL A 1 150 ? -15.355 3.562 2.290 1.00 86.19 150 VAL A N 1
ATOM 1239 C CA . VAL A 1 150 ? -16.409 3.697 1.273 1.00 86.19 150 VAL A CA 1
ATOM 1240 C C . VAL A 1 150 ? -16.963 5.118 1.266 1.00 86.19 150 VAL A C 1
ATOM 1242 O O . VAL A 1 150 ? -17.149 5.699 0.200 1.00 86.19 150 VAL A O 1
ATOM 1245 N N . LEU A 1 151 ? -17.167 5.712 2.445 1.00 79.19 151 LEU A N 1
ATOM 1246 C CA . LEU A 1 151 ? -17.601 7.101 2.555 1.00 79.19 151 LEU A CA 1
ATOM 1247 C C . LEU A 1 151 ? -16.599 8.062 1.900 1.00 79.19 151 LEU A C 1
ATOM 1249 O O . LEU A 1 151 ? -17.006 8.939 1.135 1.00 79.19 151 LEU A O 1
ATOM 1253 N N . LEU A 1 152 ? -15.303 7.887 2.177 1.00 81.62 152 LEU A N 1
ATOM 1254 C CA . LEU A 1 152 ? -14.252 8.704 1.581 1.00 81.62 152 LEU A CA 1
ATOM 1255 C C . LEU A 1 152 ? -14.209 8.535 0.059 1.00 81.62 152 LEU A C 1
ATOM 1257 O O . LEU A 1 152 ? -14.306 9.526 -0.665 1.00 81.62 152 LEU A O 1
ATOM 1261 N N . SER A 1 153 ? -14.080 7.293 -0.409 1.00 84.06 153 SER A N 1
ATOM 1262 C CA . SER A 1 153 ? -13.882 6.992 -1.823 1.00 84.06 153 SER A CA 1
ATOM 1263 C C . SER A 1 153 ? -15.092 7.398 -2.663 1.00 84.06 153 SER A C 1
ATOM 1265 O O . SER A 1 153 ? -14.942 8.199 -3.576 1.00 84.06 153 SER A O 1
ATOM 1267 N N . ASP A 1 154 ? -16.303 6.957 -2.309 1.00 81.62 154 ASP A N 1
ATOM 1268 C CA . ASP A 1 154 ? -17.493 7.167 -3.142 1.00 81.62 154 ASP A CA 1
ATOM 1269 C C . ASP A 1 154 ? -18.066 8.590 -3.018 1.00 81.62 154 ASP A C 1
ATOM 1271 O O . ASP A 1 154 ? -18.475 9.212 -4.002 1.00 81.62 154 ASP A O 1
ATOM 1275 N N . LYS A 1 155 ? -18.120 9.146 -1.798 1.00 75.75 155 LYS A N 1
ATOM 1276 C CA . LYS A 1 155 ? -18.859 10.400 -1.553 1.00 75.75 155 LYS A CA 1
ATOM 1277 C C . LYS A 1 155 ? -17.975 11.639 -1.486 1.00 75.75 155 LYS A C 1
ATOM 1279 O O . LYS A 1 155 ? -18.392 12.690 -1.997 1.00 75.75 155 LYS A O 1
ATOM 1284 N N . ILE A 1 156 ? -16.801 11.534 -0.865 1.00 76.44 156 ILE A N 1
ATOM 1285 C CA . ILE A 1 156 ? -15.960 12.692 -0.530 1.00 76.44 156 ILE A CA 1
ATOM 1286 C C . ILE A 1 156 ? -14.991 13.039 -1.670 1.00 76.44 156 ILE A C 1
ATOM 1288 O O . ILE A 1 156 ? -14.853 14.223 -2.002 1.00 76.44 156 ILE A O 1
ATOM 1292 N N . ILE A 1 157 ? -14.355 12.045 -2.299 1.00 81.31 157 ILE A N 1
ATOM 1293 C CA . ILE A 1 157 ? -13.413 12.278 -3.402 1.00 81.31 157 ILE A CA 1
ATOM 1294 C C . ILE A 1 157 ? -14.136 12.900 -4.607 1.00 81.31 157 ILE A C 1
ATOM 1296 O O . ILE A 1 157 ? -15.200 12.457 -5.057 1.00 81.31 157 ILE A O 1
ATOM 1300 N N . ASN A 1 158 ? -13.545 13.963 -5.159 1.00 83.88 158 ASN A N 1
ATOM 1301 C CA . ASN A 1 158 ? -14.017 14.552 -6.402 1.00 83.88 158 ASN A CA 1
ATOM 1302 C C . ASN A 1 158 ? -13.500 13.749 -7.602 1.00 83.88 158 ASN A C 1
ATOM 1304 O O . ASN A 1 158 ? -12.373 13.940 -8.053 1.00 83.88 158 ASN A O 1
ATOM 1308 N N . HIS A 1 159 ? -14.342 12.881 -8.151 1.00 81.62 159 HIS A N 1
ATOM 1309 C CA . HIS A 1 159 ? -13.979 12.030 -9.284 1.00 81.62 159 HIS A CA 1
ATOM 1310 C C . HIS A 1 159 ? -13.723 12.812 -10.582 1.00 81.62 159 HIS A C 1
ATOM 1312 O O . HIS A 1 159 ? -13.005 12.324 -11.441 1.00 81.62 159 HIS A O 1
ATOM 1318 N N . HIS A 1 160 ? -14.243 14.035 -10.721 1.00 80.81 160 HIS A N 1
ATOM 1319 C CA . HIS A 1 160 ? -14.135 14.830 -11.953 1.00 80.81 160 HIS A CA 1
ATOM 1320 C C . HIS A 1 160 ? -12.913 15.765 -11.985 1.00 80.81 160 HIS A C 1
ATOM 1322 O O . HIS A 1 160 ? -12.831 16.645 -12.838 1.00 80.81 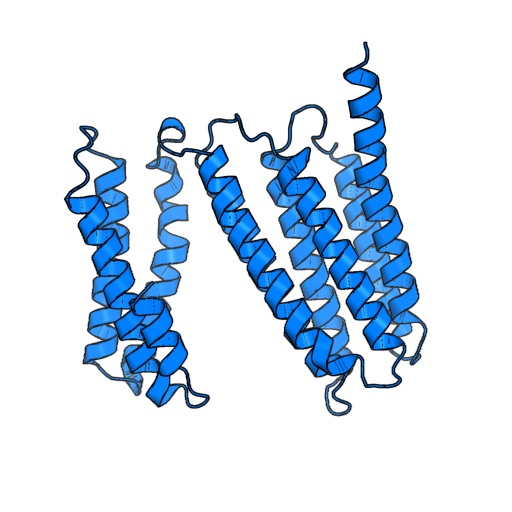160 HIS A O 1
ATOM 1328 N N . GLN A 1 161 ? -11.978 15.639 -11.039 1.00 80.44 161 GLN A N 1
ATOM 1329 C CA . GLN A 1 161 ? -10.797 16.504 -10.999 1.00 80.44 161 GLN A CA 1
ATOM 1330 C C . GLN A 1 161 ? -9.681 16.013 -11.927 1.00 80.44 161 GLN A C 1
ATOM 1332 O O . GLN A 1 161 ? -9.513 14.816 -12.146 1.00 80.44 161 GLN A O 1
ATOM 1337 N N . ILE A 1 162 ? -8.870 16.950 -12.416 1.00 79.38 162 ILE A N 1
ATOM 1338 C CA . ILE A 1 162 ? -7.688 16.654 -13.227 1.00 79.38 162 ILE A CA 1
ATOM 1339 C C . ILE A 1 162 ? -6.478 16.628 -12.296 1.00 79.38 162 ILE A C 1
ATOM 1341 O O . ILE A 1 162 ? -6.083 17.650 -11.736 1.00 79.38 162 ILE A O 1
ATOM 1345 N N . SER A 1 163 ? -5.890 15.450 -12.102 1.00 81.75 163 SER A N 1
ATOM 1346 C CA . SER A 1 163 ? -4.692 15.279 -11.284 1.00 81.75 163 SER A CA 1
ATOM 1347 C C . SER A 1 163 ? -3.850 14.113 -11.777 1.00 81.75 163 SER A C 1
ATOM 1349 O O . SER A 1 163 ? -4.366 13.148 -12.329 1.00 81.75 163 SER A O 1
ATOM 1351 N N . ARG A 1 164 ? -2.544 14.169 -11.493 1.00 78.38 164 ARG A N 1
ATOM 1352 C CA . ARG A 1 164 ? -1.600 13.070 -11.750 1.00 78.38 164 ARG A CA 1
ATOM 1353 C C . ARG A 1 164 ? -1.906 11.828 -10.897 1.00 78.38 164 ARG A C 1
ATOM 1355 O O . ARG A 1 164 ? -1.439 10.748 -11.222 1.00 78.38 164 ARG A O 1
ATOM 1362 N N . GLY A 1 165 ? -2.670 11.970 -9.807 1.00 82.25 165 GLY A N 1
ATOM 1363 C CA . GLY A 1 165 ? -3.224 10.843 -9.040 1.00 82.25 165 GLY A CA 1
ATOM 1364 C C . GLY A 1 165 ? -2.225 10.010 -8.226 1.00 82.25 165 GLY A C 1
ATOM 1365 O O . GLY A 1 165 ? -2.611 9.075 -7.544 1.00 82.25 165 GLY A O 1
ATOM 1366 N N . PHE A 1 166 ? -0.942 10.334 -8.228 1.00 85.31 166 PHE A N 1
ATOM 1367 C CA . PHE A 1 166 ? 0.058 9.593 -7.452 1.00 85.31 166 PHE A CA 1
ATOM 1368 C C . PHE A 1 166 ? -0.131 9.702 -5.923 1.00 85.31 166 PHE A C 1
ATOM 1370 O O . PHE A 1 166 ? 0.029 8.686 -5.261 1.00 85.31 166 PHE A O 1
ATOM 1377 N N . VAL A 1 167 ? -0.491 10.861 -5.331 1.00 87.56 167 VAL A N 1
ATOM 1378 C CA . VAL A 1 167 ? -0.769 10.912 -3.868 1.00 87.56 167 VAL A CA 1
ATOM 1379 C C . VAL A 1 167 ? -1.907 9.949 -3.533 1.00 87.56 167 VAL A C 1
ATOM 1381 O O . VAL A 1 167 ? -1.822 9.248 -2.533 1.00 87.56 167 VAL A O 1
ATOM 1384 N N . LEU A 1 168 ? -2.910 9.851 -4.416 1.00 88.88 168 LEU A N 1
ATOM 1385 C CA . LEU A 1 168 ? -4.006 8.891 -4.308 1.00 88.88 168 LEU A CA 1
ATOM 1386 C C . LEU A 1 168 ? -3.486 7.451 -4.423 1.00 88.88 168 LEU A C 1
ATOM 1388 O O . LEU A 1 168 ? -3.866 6.601 -3.629 1.00 88.88 168 LEU A O 1
ATOM 1392 N N . MET A 1 169 ? -2.604 7.1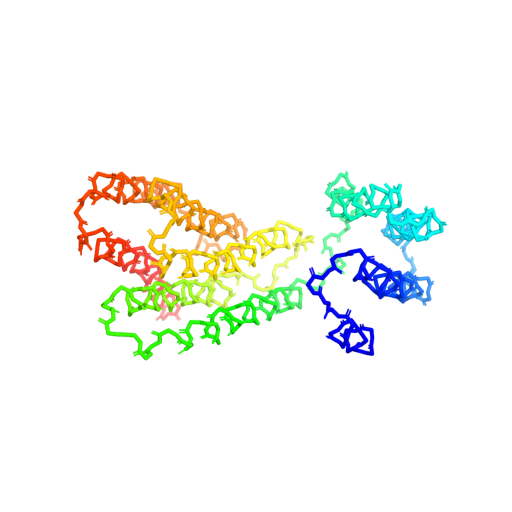65 -5.380 1.00 90.06 169 MET A N 1
ATOM 1393 C CA . MET A 1 169 ? -2.034 5.830 -5.571 1.00 90.06 169 MET A CA 1
ATOM 1394 C C . MET A 1 169 ? -1.224 5.370 -4.348 1.00 90.06 169 MET A C 1
ATOM 1396 O O . MET A 1 169 ? -1.467 4.284 -3.826 1.00 90.06 169 MET A O 1
ATOM 1400 N N . TYR A 1 170 ? -0.299 6.196 -3.850 1.00 90.75 170 TYR A N 1
ATOM 1401 C CA . TYR A 1 170 ? 0.573 5.830 -2.728 1.00 90.75 170 TYR A CA 1
ATOM 1402 C C . TYR A 1 170 ? -0.168 5.756 -1.392 1.00 90.75 170 TYR A C 1
ATOM 1404 O O . TYR A 1 170 ? 0.091 4.850 -0.600 1.00 90.75 170 TYR A O 1
ATOM 1412 N N . SER A 1 171 ? -1.125 6.650 -1.141 1.00 91.75 171 SER A N 1
ATOM 1413 C CA . SER A 1 171 ? -1.977 6.549 0.047 1.00 91.75 171 SER A CA 1
ATOM 1414 C C . SER A 1 171 ? -2.851 5.289 0.005 1.00 91.75 171 SER A C 1
ATOM 1416 O O . SER A 1 171 ? -3.055 4.663 1.039 1.00 91.75 171 SER A O 1
ATOM 1418 N N . HIS A 1 172 ? -3.337 4.871 -1.171 1.00 93.56 172 HIS A N 1
ATOM 1419 C CA . HIS A 1 172 ? -4.103 3.631 -1.316 1.00 93.56 172 HIS A CA 1
ATOM 1420 C C . HIS A 1 172 ? -3.233 2.395 -1.098 1.00 93.56 172 HIS A C 1
ATOM 1422 O O . HIS A 1 172 ? -3.689 1.459 -0.447 1.00 93.56 172 HIS A O 1
ATOM 1428 N N . ILE A 1 173 ? -1.971 2.402 -1.541 1.00 92.56 173 ILE A N 1
ATOM 1429 C CA . ILE A 1 173 ? -1.006 1.349 -1.184 1.00 92.56 173 ILE A CA 1
ATOM 1430 C C . ILE A 1 173 ? -0.850 1.270 0.342 1.00 92.56 173 ILE A C 1
ATOM 1432 O O . ILE A 1 173 ? -0.931 0.182 0.909 1.00 92.56 173 ILE A O 1
ATOM 1436 N N . ALA A 1 174 ? -0.700 2.409 1.026 1.00 94.25 174 ALA A N 1
ATOM 1437 C CA . ALA A 1 174 ? -0.617 2.445 2.487 1.00 94.25 174 ALA A CA 1
ATOM 1438 C C . ALA A 1 174 ? -1.909 1.954 3.175 1.00 94.25 174 ALA A C 1
ATOM 1440 O O . ALA A 1 174 ? -1.830 1.237 4.174 1.00 94.25 174 ALA A O 1
ATOM 1441 N N . ILE A 1 175 ? -3.089 2.259 2.615 1.00 94.12 175 ILE A N 1
ATOM 1442 C CA . ILE A 1 175 ? -4.376 1.709 3.072 1.00 94.12 175 ILE A CA 1
ATOM 1443 C C . ILE A 1 175 ? -4.388 0.186 2.934 1.00 94.12 175 ILE A C 1
ATOM 1445 O O . ILE A 1 175 ? -4.712 -0.492 3.902 1.00 94.12 175 ILE A O 1
ATOM 1449 N N . VAL A 1 176 ? -4.011 -0.361 1.774 1.00 95.44 176 VAL A N 1
ATOM 1450 C CA . VAL A 1 176 ? -3.969 -1.817 1.547 1.00 95.44 176 VAL A CA 1
ATOM 1451 C C . VAL A 1 176 ? -3.019 -2.495 2.530 1.00 95.44 176 VAL A C 1
ATOM 1453 O O . VAL A 1 176 ? -3.400 -3.483 3.149 1.00 95.44 176 VAL A O 1
ATOM 1456 N N . ILE A 1 177 ? -1.815 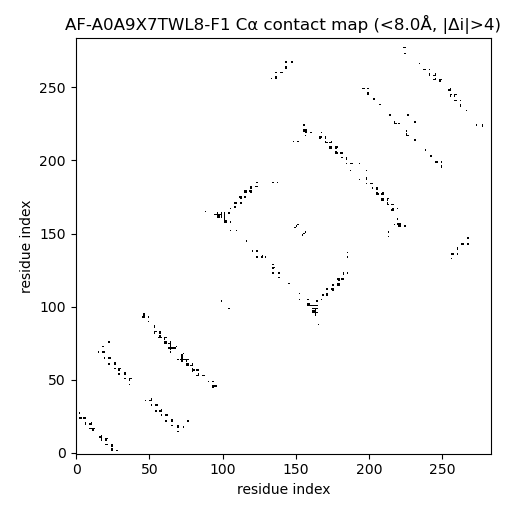-1.946 2.725 1.00 94.44 177 ILE A N 1
ATOM 1457 C CA . ILE A 1 177 ? -0.841 -2.472 3.693 1.00 94.44 177 ILE A CA 1
ATOM 1458 C C . ILE A 1 177 ? -1.439 -2.483 5.100 1.00 94.44 177 ILE A C 1
ATOM 1460 O O . ILE A 1 177 ? -1.366 -3.498 5.783 1.00 94.44 177 ILE A O 1
ATOM 1464 N N . SER A 1 178 ? -2.055 -1.380 5.525 1.00 94.50 178 SER A N 1
ATOM 1465 C CA . SER A 1 178 ? -2.696 -1.284 6.837 1.00 94.50 178 SER A CA 1
ATOM 1466 C C . SER A 1 178 ? -3.848 -2.288 6.999 1.00 94.50 178 SER A C 1
ATOM 1468 O O . SER A 1 178 ? -3.925 -2.985 8.007 1.00 94.50 178 SER A O 1
ATOM 1470 N N . VAL A 1 179 ? -4.714 -2.429 5.993 1.00 94.06 179 VAL A N 1
ATOM 1471 C CA . VAL A 1 179 ? -5.815 -3.403 6.019 1.00 94.06 179 VAL A CA 1
ATOM 1472 C C . VAL A 1 179 ? -5.271 -4.830 6.110 1.00 94.06 179 VAL A C 1
ATOM 1474 O O . VAL A 1 179 ? -5.727 -5.595 6.951 1.00 94.06 179 VAL A O 1
ATOM 1477 N N . LEU A 1 180 ? -4.249 -5.188 5.329 1.00 93.31 180 LEU A N 1
ATOM 1478 C CA . LEU A 1 180 ? -3.628 -6.514 5.413 1.00 93.31 180 LEU A CA 1
ATOM 1479 C C . LEU A 1 180 ? -2.910 -6.742 6.754 1.00 93.31 180 LEU A C 1
ATOM 1481 O O . LEU A 1 180 ? -2.955 -7.856 7.277 1.00 93.31 180 LEU A O 1
ATOM 1485 N N . LEU A 1 181 ? -2.317 -5.702 7.350 1.00 92.88 181 LEU A N 1
ATOM 1486 C CA . LEU A 1 181 ? -1.686 -5.770 8.673 1.00 92.88 181 LEU A CA 1
ATOM 1487 C C . LEU A 1 181 ? -2.700 -6.096 9.783 1.00 92.88 181 LEU A C 1
ATOM 1489 O O . LEU A 1 181 ? -2.355 -6.807 10.723 1.00 92.88 181 LEU A O 1
ATOM 1493 N N . MET A 1 182 ? -3.972 -5.718 9.616 1.00 87.88 182 MET A N 1
ATOM 1494 C CA . MET A 1 182 ? -5.061 -6.132 10.515 1.00 87.88 182 MET A CA 1
ATOM 1495 C C . MET A 1 182 ? -5.231 -7.664 10.576 1.00 87.88 182 MET A C 1
ATOM 1497 O O . MET A 1 182 ? -5.621 -8.217 11.607 1.00 87.88 182 MET A O 1
ATOM 1501 N N . THR A 1 183 ? -4.902 -8.389 9.501 1.00 89.19 183 THR A N 1
ATOM 1502 C CA . THR A 1 183 ? -4.882 -9.865 9.525 1.00 89.19 183 THR A CA 1
ATOM 1503 C C . THR A 1 183 ? -3.816 -10.371 10.494 1.00 89.19 183 THR A C 1
ATOM 1505 O O . THR A 1 183 ? -4.070 -11.275 11.285 1.00 89.19 183 THR A O 1
ATOM 1508 N N . VAL A 1 184 ? -2.634 -9.752 10.489 1.00 89.00 184 VAL A N 1
ATOM 1509 C CA . VAL A 1 184 ? -1.548 -10.086 11.423 1.00 89.00 184 VAL A CA 1
ATOM 1510 C C . VAL A 1 184 ? -1.940 -9.727 12.856 1.00 89.00 184 VAL A C 1
ATOM 1512 O O . VAL A 1 184 ? -1.729 -10.533 13.762 1.00 89.00 184 VAL A O 1
ATOM 1515 N N . ASP A 1 185 ? -2.574 -8.568 13.057 1.00 86.38 185 ASP A N 1
ATOM 1516 C CA . ASP A 1 185 ? -3.079 -8.146 14.366 1.00 86.38 185 ASP A CA 1
ATOM 1517 C C . ASP A 1 185 ? -4.039 -9.187 14.951 1.00 86.38 185 ASP A C 1
ATOM 1519 O O . ASP A 1 185 ? -3.872 -9.617 16.088 1.00 86.38 185 ASP A O 1
ATOM 1523 N N . THR A 1 186 ? -5.018 -9.643 14.166 1.00 80.94 186 THR A N 1
ATOM 1524 C CA . THR A 1 186 ? -6.025 -10.627 14.608 1.00 80.94 186 THR A CA 1
ATOM 1525 C C . THR A 1 186 ? -5.431 -12.019 14.844 1.00 80.94 186 THR A C 1
ATOM 1527 O O . THR A 1 186 ? -5.786 -12.677 15.827 1.00 80.94 186 THR A O 1
ATOM 1530 N N . LEU A 1 187 ? -4.464 -12.438 14.018 1.00 85.50 187 LEU A N 1
ATOM 1531 C CA . LEU A 1 187 ? -3.683 -13.664 14.215 1.00 85.50 187 LEU A CA 1
ATOM 1532 C C . LEU A 1 187 ? -2.931 -13.651 15.553 1.00 85.50 187 LEU A C 1
ATOM 1534 O O . LEU A 1 187 ? -2.990 -14.620 16.314 1.00 85.50 187 LEU A O 1
ATOM 1538 N N . TYR A 1 188 ? -2.230 -12.557 15.853 1.00 85.31 188 TYR A N 1
ATOM 1539 C CA . TYR A 1 188 ? -1.454 -12.421 17.085 1.00 85.31 188 TYR A CA 1
ATOM 1540 C C . TYR A 1 188 ? -2.323 -12.185 18.314 1.00 85.31 188 TYR A C 1
ATOM 1542 O O . TYR A 1 188 ? -1.987 -12.680 19.385 1.00 85.31 188 TYR A O 1
ATOM 1550 N N . LEU A 1 189 ? -3.472 -11.531 18.161 1.00 79.56 189 LEU A N 1
ATOM 1551 C CA . LEU A 1 189 ? -4.458 -11.371 19.227 1.00 79.56 189 LEU A CA 1
ATOM 1552 C C . LEU A 1 189 ? -4.989 -12.717 19.737 1.00 79.56 189 LEU A C 1
ATOM 1554 O O . LEU A 1 189 ? -5.267 -12.865 20.925 1.00 79.56 189 LEU A O 1
ATOM 1558 N N . ASN A 1 190 ? -5.093 -13.715 18.856 1.00 77.06 190 ASN A N 1
ATOM 1559 C CA . ASN A 1 190 ? -5.497 -15.070 19.231 1.00 77.06 190 ASN A CA 1
ATOM 1560 C C . ASN A 1 190 ? -4.335 -15.934 19.764 1.00 77.06 190 ASN A C 1
ATOM 1562 O O . ASN A 1 190 ? -4.559 -17.028 20.286 1.00 77.06 190 ASN A O 1
ATOM 1566 N N . ASN A 1 191 ? -3.087 -15.475 19.636 1.00 80.19 191 ASN A N 1
ATOM 1567 C CA . ASN A 1 191 ? -1.907 -16.221 20.055 1.00 80.19 191 ASN A CA 1
ATOM 1568 C C . ASN A 1 191 ? -1.402 -15.744 21.426 1.00 80.19 191 ASN A C 1
ATOM 1570 O O . ASN A 1 191 ? -0.801 -14.682 21.559 1.00 80.19 191 ASN A O 1
ATOM 1574 N N . LYS A 1 192 ? -1.569 -16.588 22.450 1.00 73.19 192 LYS A N 1
ATOM 1575 C CA . LYS A 1 192 ? -1.180 -16.282 23.840 1.00 73.19 192 LYS A CA 1
ATOM 1576 C C . LYS A 1 192 ? 0.331 -16.120 24.063 1.00 73.19 192 LYS A C 1
ATOM 1578 O O . LYS A 1 192 ? 0.727 -15.640 25.120 1.00 73.19 192 LYS A O 1
ATOM 1583 N N . ASN A 1 193 ? 1.164 -16.528 23.105 1.00 81.69 193 ASN A N 1
ATOM 1584 C CA . ASN A 1 193 ? 2.625 -16.512 23.235 1.00 81.69 193 ASN A CA 1
ATOM 1585 C C . ASN A 1 193 ? 3.270 -15.206 22.742 1.00 81.69 193 ASN A C 1
ATOM 1587 O O . ASN A 1 193 ? 4.490 -15.065 22.815 1.00 81.69 193 ASN A O 1
ATOM 1591 N N . VAL A 1 194 ? 2.484 -14.268 22.206 1.00 84.19 194 VAL A N 1
ATOM 1592 C CA . VAL A 1 194 ? 2.995 -12.996 21.678 1.00 84.19 194 VAL A CA 1
ATOM 1593 C C . VAL A 1 194 ? 3.090 -11.965 22.803 1.00 84.19 194 VAL A C 1
ATOM 1595 O O . VAL A 1 194 ? 2.193 -11.853 23.639 1.00 84.19 194 VAL A O 1
ATOM 1598 N N . ASP A 1 195 ? 4.173 -11.182 22.824 1.00 85.94 195 ASP A N 1
ATOM 1599 C CA . ASP A 1 195 ? 4.300 -10.077 23.774 1.00 85.94 195 ASP A CA 1
ATOM 1600 C C . ASP A 1 195 ? 3.180 -9.049 23.553 1.00 85.94 195 ASP A C 1
ATOM 1602 O O . ASP A 1 195 ? 3.067 -8.417 22.499 1.00 85.94 195 ASP A O 1
ATOM 1606 N N . HIS A 1 196 ? 2.388 -8.832 24.600 1.00 77.69 196 HIS A N 1
ATOM 1607 C CA . HIS A 1 196 ? 1.298 -7.870 24.626 1.00 77.69 196 HIS A CA 1
ATOM 1608 C C . HIS A 1 196 ? 1.798 -6.455 24.295 1.00 77.69 196 HIS A C 1
ATOM 1610 O O . HIS A 1 196 ? 1.080 -5.685 23.662 1.00 77.69 196 HIS A O 1
ATOM 1616 N N . LYS A 1 197 ? 3.036 -6.083 24.676 1.00 81.38 197 LYS A N 1
ATOM 1617 C CA . LYS A 1 197 ? 3.582 -4.753 24.343 1.00 81.38 197 LYS A CA 1
ATOM 1618 C C . LYS A 1 197 ? 3.728 -4.553 22.843 1.00 81.38 197 LYS A C 1
ATOM 1620 O O . LYS A 1 197 ? 3.332 -3.504 22.340 1.00 81.38 197 LYS A O 1
ATOM 1625 N N . PHE A 1 198 ? 4.288 -5.553 22.177 1.00 85.88 198 PHE A N 1
ATOM 1626 C CA . PHE A 1 198 ? 4.460 -5.562 20.737 1.00 85.88 198 PHE A CA 1
ATOM 1627 C C . PHE A 1 198 ? 3.105 -5.575 20.021 1.00 85.88 198 PHE A C 1
ATOM 1629 O O . PHE A 1 198 ? 2.883 -4.743 19.147 1.00 85.88 198 PHE A O 1
ATOM 1636 N N . LEU A 1 199 ? 2.173 -6.430 20.457 1.00 83.81 199 LEU A N 1
ATOM 1637 C CA . LEU A 1 199 ? 0.836 -6.550 19.872 1.00 83.81 199 LEU A CA 1
ATOM 1638 C C . LEU A 1 199 ? 0.057 -5.226 19.893 1.00 83.81 199 LEU A C 1
ATOM 1640 O O . LEU A 1 199 ? -0.393 -4.762 18.849 1.00 83.81 199 LEU A O 1
ATOM 1644 N N . TYR A 1 200 ? -0.065 -4.572 21.054 1.00 80.50 200 TYR A N 1
ATOM 1645 C CA . TYR A 1 200 ? -0.775 -3.288 21.131 1.00 80.50 200 TYR A CA 1
ATOM 1646 C C . TYR A 1 200 ? -0.081 -2.185 20.320 1.00 80.50 200 TYR A C 1
ATOM 1648 O O . TYR A 1 200 ? -0.759 -1.345 19.731 1.00 80.50 200 TYR A O 1
ATOM 1656 N N . GLY A 1 201 ? 1.255 -2.193 20.254 1.00 82.56 201 GLY A N 1
ATOM 1657 C CA . GLY A 1 201 ? 2.007 -1.284 19.388 1.00 82.56 201 GLY A CA 1
ATOM 1658 C C . GLY A 1 201 ? 1.706 -1.509 17.905 1.00 82.56 201 GLY A C 1
ATOM 1659 O O . GLY A 1 201 ? 1.508 -0.538 17.176 1.00 82.56 201 GLY A O 1
ATOM 1660 N N . LEU A 1 202 ? 1.610 -2.775 17.485 1.00 87.19 202 LEU A N 1
ATOM 1661 C CA . LEU A 1 202 ? 1.264 -3.159 16.118 1.00 87.19 202 LEU A CA 1
ATOM 1662 C C . LEU A 1 202 ? -0.137 -2.658 15.751 1.00 87.19 202 LEU A C 1
ATOM 1664 O O . LEU A 1 202 ? -0.259 -1.895 14.801 1.00 87.19 202 LEU A O 1
ATOM 1668 N N . ILE A 1 203 ? -1.146 -2.937 16.583 1.00 82.94 203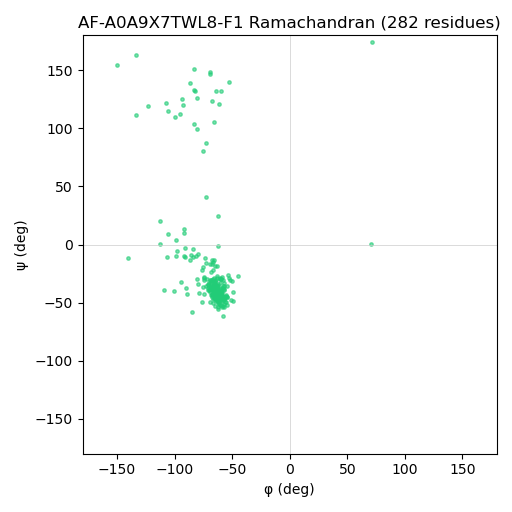 ILE A N 1
ATOM 1669 C CA . ILE A 1 203 ? -2.537 -2.500 16.365 1.00 82.94 203 ILE A CA 1
ATOM 1670 C C . ILE A 1 203 ? -2.649 -0.974 16.283 1.00 82.94 203 ILE A C 1
ATOM 1672 O O . ILE A 1 203 ? -3.325 -0.438 15.401 1.00 82.94 203 ILE A O 1
ATOM 1676 N N . ILE A 1 204 ? -1.991 -0.245 17.193 1.00 82.06 204 ILE A N 1
ATOM 1677 C CA . ILE A 1 204 ? -1.976 1.225 17.155 1.00 82.06 204 ILE A CA 1
ATOM 1678 C C . ILE A 1 204 ? -1.323 1.705 15.856 1.00 82.06 204 ILE A C 1
ATOM 1680 O O . ILE A 1 204 ? -1.868 2.594 15.204 1.00 82.06 204 ILE A O 1
ATOM 1684 N N . GLY A 1 205 ? -0.199 1.104 15.454 1.00 86.62 205 GLY A N 1
ATOM 1685 C CA . GLY A 1 205 ? 0.482 1.402 14.194 1.00 86.62 205 GLY A CA 1
ATOM 1686 C C . GLY A 1 205 ? -0.397 1.140 12.970 1.00 86.62 205 GLY A C 1
ATOM 1687 O O . GLY A 1 205 ? -0.495 2.003 12.098 1.00 86.62 205 GLY A O 1
ATOM 1688 N N . THR A 1 206 ? -1.100 0.006 12.938 1.00 89.75 206 THR A N 1
ATOM 1689 C CA . THR A 1 206 ? -2.048 -0.367 11.883 1.00 89.75 206 THR A CA 1
ATOM 1690 C C . THR A 1 206 ? -3.129 0.692 11.730 1.00 89.75 206 THR A C 1
ATOM 1692 O O . THR A 1 206 ? -3.330 1.233 10.640 1.00 89.75 206 THR A O 1
ATOM 1695 N N . VAL A 1 207 ? -3.803 1.034 12.830 1.00 83.44 207 VAL A N 1
ATOM 1696 C CA . VAL A 1 207 ? -4.894 2.012 12.825 1.00 83.44 207 VAL A CA 1
ATOM 1697 C C . VAL A 1 207 ? -4.380 3.423 12.512 1.00 83.44 207 VAL A C 1
ATOM 1699 O O . VAL A 1 207 ? -5.039 4.150 11.767 1.00 83.44 207 VAL A O 1
ATOM 1702 N N . ALA A 1 208 ? -3.204 3.806 13.020 1.00 85.00 208 ALA A N 1
ATOM 1703 C CA . ALA A 1 208 ? -2.569 5.088 12.708 1.00 85.00 208 ALA A CA 1
ATOM 1704 C C . ALA A 1 208 ? -2.309 5.218 11.206 1.00 85.00 208 ALA A C 1
ATOM 1706 O O . ALA A 1 208 ? -2.731 6.195 10.589 1.00 85.00 208 ALA A O 1
ATOM 1707 N N . LEU A 1 209 ? -1.656 4.211 10.615 1.00 90.56 209 LEU A N 1
ATOM 1708 C CA . LEU A 1 209 ? -1.326 4.179 9.194 1.00 90.56 209 LEU A CA 1
ATOM 1709 C C . LEU A 1 209 ? -2.589 4.265 8.331 1.00 90.56 209 LEU A C 1
ATOM 1711 O O . LEU A 1 209 ? -2.610 5.012 7.351 1.00 90.56 209 LEU A O 1
ATOM 1715 N N . TYR A 1 210 ? -3.655 3.566 8.728 1.00 90.06 210 TYR A N 1
ATOM 1716 C CA . TYR A 1 210 ? -4.946 3.606 8.048 1.00 90.06 210 TYR A CA 1
ATOM 1717 C C . TYR A 1 210 ? -5.521 5.024 7.975 1.00 90.06 210 TYR A C 1
ATOM 1719 O O . TYR A 1 210 ? -5.726 5.572 6.890 1.00 90.06 210 TYR A O 1
ATOM 1727 N N . TYR A 1 211 ? -5.772 5.638 9.135 1.00 83.50 211 TYR A N 1
ATOM 1728 C CA . TYR A 1 211 ? -6.441 6.936 9.192 1.00 83.50 211 TYR A CA 1
ATOM 1729 C C . TYR A 1 211 ? -5.550 8.061 8.686 1.00 83.50 211 TYR A C 1
ATOM 1731 O O . TYR A 1 211 ? -6.053 8.963 8.020 1.00 83.50 211 TYR A O 1
ATOM 1739 N N . PHE A 1 212 ? -4.236 7.989 8.911 1.00 86.00 212 PHE A N 1
ATOM 1740 C CA . PHE A 1 212 ? -3.289 8.911 8.293 1.00 86.00 212 PHE A CA 1
ATOM 1741 C C . PHE A 1 212 ? -3.418 8.890 6.766 1.00 86.00 212 PHE A C 1
ATOM 1743 O O . PHE A 1 212 ? -3.532 9.941 6.136 1.00 86.00 212 PHE A O 1
ATOM 1750 N N . SER A 1 213 ? -3.502 7.700 6.170 1.00 89.94 213 SER A N 1
ATOM 1751 C CA . SER A 1 213 ? -3.661 7.553 4.720 1.00 89.94 213 SER A CA 1
ATOM 1752 C C . SER A 1 213 ? -5.010 8.086 4.214 1.00 89.94 213 SER A C 1
ATOM 1754 O O . SER A 1 213 ? -5.070 8.685 3.139 1.00 89.94 213 SER A O 1
ATOM 1756 N N . LEU A 1 214 ? -6.088 7.949 4.998 1.00 85.31 214 LEU A N 1
ATOM 1757 C CA . LEU A 1 214 ? -7.384 8.572 4.689 1.00 85.31 214 LEU A CA 1
ATOM 1758 C C . LEU A 1 214 ? -7.321 10.108 4.741 1.00 85.31 214 LEU A C 1
ATOM 1760 O O . LEU A 1 214 ? -7.903 10.764 3.880 1.00 85.31 214 LEU A O 1
ATOM 1764 N N . ILE A 1 215 ? -6.599 10.686 5.708 1.00 82.38 215 ILE A N 1
ATOM 1765 C CA . ILE A 1 215 ? -6.402 12.142 5.816 1.00 82.38 215 ILE A CA 1
ATOM 1766 C C . ILE A 1 215 ? -5.600 12.660 4.622 1.00 82.38 215 ILE A C 1
ATOM 1768 O O . ILE A 1 215 ? -5.991 13.645 4.004 1.00 82.38 215 ILE A O 1
ATOM 1772 N N . VAL A 1 216 ? -4.511 11.981 4.246 1.00 86.06 216 VAL A N 1
ATOM 1773 C CA . VAL A 1 216 ? -3.704 12.350 3.070 1.00 86.06 216 VAL A CA 1
ATOM 1774 C C . VAL A 1 216 ? -4.558 12.370 1.795 1.00 86.06 216 VAL A C 1
ATOM 1776 O O . VAL A 1 216 ? -4.401 13.251 0.951 1.00 86.06 216 VAL A O 1
ATOM 1779 N N . ASN A 1 217 ? -5.529 11.463 1.677 1.00 85.19 217 ASN A N 1
ATOM 1780 C CA . ASN A 1 217 ? -6.460 11.429 0.549 1.00 85.19 217 ASN A CA 1
ATOM 1781 C C . ASN A 1 217 ? -7.431 12.611 0.472 1.00 85.19 217 ASN A C 1
ATOM 1783 O O . ASN A 1 217 ? -8.019 12.841 -0.587 1.00 85.19 217 ASN A O 1
ATOM 1787 N N . GLN A 1 218 ? -7.564 13.410 1.531 1.00 78.38 218 GLN A N 1
ATOM 1788 C CA . GLN A 1 218 ? -8.438 14.583 1.523 1.00 78.38 218 GLN A CA 1
ATOM 1789 C C . GLN A 1 218 ? -7.972 15.691 0.574 1.00 78.38 218 GLN A C 1
ATOM 1791 O O . GLN A 1 218 ? -8.765 16.559 0.212 1.00 78.38 218 GLN A O 1
ATOM 1796 N N . VAL A 1 219 ? -6.718 15.641 0.107 1.00 83.38 219 VAL A N 1
ATOM 1797 C CA . VAL A 1 219 ? -6.213 16.510 -0.972 1.00 83.38 219 VAL A CA 1
ATOM 1798 C C . VAL A 1 219 ? -7.120 16.444 -2.211 1.00 83.38 219 VAL A C 1
ATOM 1800 O O . VAL A 1 219 ? -7.251 17.425 -2.939 1.00 83.38 219 VAL A O 1
ATOM 1803 N N . TYR A 1 220 ? -7.794 15.309 -2.412 1.00 82.50 220 TYR A N 1
ATOM 1804 C CA . TYR A 1 220 ? -8.686 15.034 -3.536 1.00 82.50 220 TYR A CA 1
ATOM 1805 C C . TYR A 1 220 ? -10.177 15.235 -3.223 1.00 82.50 220 TYR A C 1
ATOM 1807 O O . TYR A 1 220 ? -11.023 14.953 -4.078 1.00 82.50 220 TYR A O 1
ATOM 1815 N N . SER A 1 221 ? -10.525 15.705 -2.023 1.00 79.50 221 SER A N 1
ATOM 1816 C CA . SER A 1 221 ? -11.912 15.929 -1.610 1.00 79.50 221 SER A CA 1
ATOM 1817 C C . SER A 1 221 ? -12.565 17.087 -2.364 1.00 79.50 221 SER A C 1
ATOM 1819 O O . SER A 1 221 ? -11.927 18.094 -2.690 1.00 79.50 221 SER A O 1
ATOM 1821 N N . LYS A 1 222 ? -13.885 16.992 -2.575 1.00 75.81 222 LYS A N 1
ATOM 1822 C CA . LYS A 1 222 ? -14.716 18.127 -3.017 1.00 75.81 222 LYS A CA 1
ATOM 1823 C C . LYS A 1 222 ? -14.500 19.321 -2.080 1.00 75.81 222 LYS A C 1
ATOM 1825 O O . LYS A 1 222 ? -14.467 19.134 -0.870 1.00 75.81 222 LYS A O 1
ATOM 1830 N N . LYS A 1 223 ? -14.434 20.548 -2.617 1.00 67.56 223 LYS A N 1
ATOM 1831 C CA . LYS A 1 223 ? -14.163 21.783 -1.840 1.00 67.56 223 LYS A CA 1
ATOM 1832 C C . LYS A 1 223 ? -15.078 21.975 -0.621 1.00 67.56 223 LYS A C 1
ATOM 1834 O O . LYS A 1 223 ? -14.654 22.550 0.370 1.00 67.56 223 LYS A O 1
ATOM 1839 N N . VAL A 1 224 ? -16.318 21.488 -0.697 1.00 61.97 224 VAL A N 1
ATOM 1840 C CA . VAL A 1 224 ? -17.317 21.572 0.385 1.00 61.97 224 VAL A CA 1
ATOM 1841 C C . VAL A 1 224 ? -17.048 20.568 1.519 1.00 61.97 224 VAL A C 1
ATOM 1843 O O . VAL A 1 224 ? -17.491 20.795 2.634 1.00 61.97 224 VAL A O 1
ATOM 1846 N N . CYS A 1 225 ? -16.310 19.491 1.241 1.00 59.09 225 CYS A N 1
ATOM 1847 C CA . CYS A 1 225 ? -15.959 18.411 2.174 1.00 59.09 225 CYS A CA 1
ATOM 1848 C C . CYS A 1 225 ? -14.449 18.386 2.483 1.00 59.09 225 CYS A C 1
ATOM 1850 O O . CYS A 1 225 ? -13.886 17.338 2.811 1.00 59.09 225 CYS A O 1
ATOM 1852 N N . GLN A 1 226 ? -13.752 19.505 2.256 1.00 61.19 226 GLN A N 1
ATOM 1853 C CA . GLN A 1 226 ? -12.350 19.639 2.640 1.00 61.19 226 GLN A CA 1
ATOM 1854 C C . GLN A 1 226 ? -12.277 19.974 4.123 1.00 61.19 226 GLN A C 1
ATOM 1856 O O . GLN A 1 226 ? -12.860 20.963 4.569 1.00 61.19 226 GLN A O 1
ATOM 1861 N N . PHE A 1 227 ? -11.512 19.1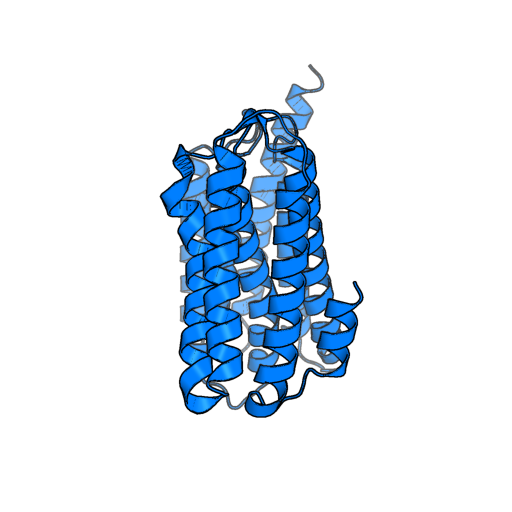73 4.860 1.00 61.47 227 PHE A N 1
ATOM 1862 C CA . PHE A 1 227 ? -11.309 19.380 6.283 1.00 61.47 227 PHE A CA 1
ATOM 1863 C C . PHE A 1 227 ? -10.676 20.738 6.536 1.00 61.47 227 PHE A C 1
ATOM 1865 O O . PHE A 1 227 ? -9.644 21.098 5.955 1.00 61.47 227 PHE A O 1
ATOM 1872 N N . LYS A 1 228 ? -11.244 21.475 7.486 1.00 63.22 228 LYS A N 1
ATOM 1873 C CA . LYS A 1 228 ? -10.522 22.600 8.072 1.00 63.22 228 LYS A CA 1
ATOM 1874 C C . LYS A 1 228 ? -9.368 22.037 8.898 1.00 63.22 228 LYS A C 1
ATOM 1876 O O . LYS A 1 228 ? -9.502 21.003 9.547 1.00 63.22 228 LYS A O 1
ATOM 1881 N N . LYS A 1 229 ? -8.235 22.747 8.951 1.00 61.69 229 LYS A N 1
ATOM 1882 C CA . LYS A 1 229 ? -7.064 22.338 9.762 1.00 61.69 229 LYS A CA 1
ATOM 1883 C C . LYS A 1 229 ? -7.437 21.998 11.215 1.00 61.69 229 LYS A C 1
ATOM 1885 O O . LYS A 1 229 ? -6.835 21.115 11.807 1.00 61.69 229 LYS A O 1
ATOM 1890 N N . ILE A 1 230 ? -8.456 22.667 11.756 1.00 59.25 230 ILE A N 1
ATOM 1891 C CA . ILE A 1 230 ? -9.000 22.435 13.100 1.00 59.25 230 ILE A CA 1
ATOM 1892 C C . ILE A 1 230 ? -9.623 21.037 13.222 1.00 59.25 230 ILE A C 1
ATOM 1894 O O . ILE A 1 230 ? -9.359 20.351 14.200 1.00 59.25 230 ILE A O 1
ATOM 1898 N N . GLU A 1 231 ? -10.382 20.585 12.222 1.00 65.12 231 GLU A N 1
ATOM 1899 C CA . GLU A 1 231 ? -11.033 19.268 12.220 1.00 65.12 231 GLU A CA 1
ATOM 1900 C C . GLU A 1 231 ? -9.997 18.138 12.108 1.00 65.12 231 GLU A C 1
ATOM 1902 O O . GLU A 1 231 ? -10.094 17.125 12.801 1.00 65.12 231 GLU A O 1
ATOM 1907 N N . ALA A 1 232 ? -8.940 18.344 11.313 1.00 63.44 232 ALA A N 1
ATOM 1908 C CA . ALA A 1 232 ? -7.803 17.426 11.250 1.00 63.44 232 ALA A CA 1
ATOM 1909 C C . ALA A 1 232 ? -7.042 17.357 12.587 1.00 63.44 232 ALA A C 1
ATOM 1911 O O . ALA A 1 232 ? -6.675 16.271 13.027 1.00 63.44 232 ALA A O 1
ATOM 1912 N N . ILE A 1 233 ? -6.851 18.493 13.270 1.00 64.50 233 ILE A N 1
ATOM 1913 C CA . ILE A 1 233 ? -6.232 18.531 14.604 1.00 64.50 233 ILE A CA 1
ATOM 1914 C C . ILE A 1 233 ? -7.115 17.812 15.628 1.00 64.50 233 ILE A C 1
ATOM 1916 O O . ILE A 1 233 ? -6.592 17.006 16.390 1.00 64.50 233 ILE A O 1
ATOM 1920 N N . THR A 1 234 ? -8.436 18.025 15.621 1.00 62.88 234 THR A N 1
ATOM 1921 C CA . THR A 1 234 ? -9.353 17.304 16.524 1.00 62.88 234 THR A CA 1
ATOM 1922 C C . THR A 1 234 ? -9.350 15.797 16.279 1.00 62.88 234 THR A C 1
ATOM 1924 O O . THR A 1 234 ? -9.420 15.012 17.216 1.00 62.88 234 THR A O 1
ATOM 1927 N N . LEU A 1 235 ? -9.208 15.373 15.024 1.00 64.81 235 LEU A N 1
ATOM 1928 C CA . LEU A 1 235 ? -9.080 13.964 14.660 1.00 64.81 235 LEU A CA 1
ATOM 1929 C C . LEU A 1 235 ? -7.799 13.350 15.246 1.00 64.81 235 LEU A C 1
ATOM 1931 O O . LEU A 1 235 ? -7.807 12.250 15.795 1.00 64.81 235 LEU A O 1
ATOM 1935 N N . LEU A 1 236 ? -6.698 14.096 15.142 1.00 66.44 236 LEU A N 1
ATOM 1936 C CA . LEU A 1 236 ? -5.376 13.698 15.610 1.00 66.44 236 LEU A CA 1
ATOM 1937 C C . LEU A 1 236 ? -5.326 13.649 17.146 1.00 66.44 236 LEU A C 1
ATOM 1939 O O . LEU A 1 236 ? -4.770 12.709 17.708 1.00 66.44 236 LEU A O 1
ATOM 1943 N N . THR A 1 237 ? -5.965 14.599 17.838 1.00 61.28 237 THR A N 1
ATOM 1944 C CA . THR A 1 237 ? -6.058 14.587 19.307 1.00 61.28 237 THR A CA 1
ATOM 1945 C C . THR A 1 237 ? -6.912 13.430 19.818 1.00 61.28 237 THR A C 1
ATOM 1947 O O . THR A 1 237 ? -6.484 12.746 20.744 1.00 61.28 237 THR A O 1
ATOM 1950 N N . ILE A 1 238 ? -8.061 13.143 19.193 1.00 66.19 238 ILE A N 1
ATOM 1951 C CA . ILE A 1 238 ? -8.888 11.965 19.514 1.00 66.19 238 ILE A CA 1
ATOM 1952 C C . ILE A 1 238 ? -8.074 10.680 19.314 1.00 66.19 238 ILE A C 1
ATOM 1954 O O . ILE A 1 238 ? -8.063 9.813 20.187 1.00 66.19 238 ILE A O 1
ATOM 1958 N N . PHE A 1 239 ? -7.326 10.573 18.213 1.00 66.44 239 PHE A N 1
ATOM 1959 C CA . PHE A 1 239 ? -6.474 9.414 17.955 1.00 66.44 239 PHE A CA 1
ATOM 1960 C C . PHE A 1 239 ? -5.378 9.232 19.022 1.00 66.44 239 PHE A C 1
ATOM 1962 O O . PHE A 1 239 ? -5.199 8.128 19.537 1.00 66.44 239 PHE A O 1
ATOM 1969 N N . ILE A 1 240 ? -4.685 10.311 19.406 1.00 65.75 240 ILE A N 1
ATOM 1970 C CA . ILE A 1 240 ? -3.644 10.285 20.448 1.00 65.75 240 ILE A CA 1
ATOM 1971 C C . ILE A 1 240 ? -4.227 9.871 21.803 1.00 65.75 240 ILE A C 1
ATOM 1973 O O . ILE A 1 240 ? -3.642 9.034 22.490 1.00 65.75 240 ILE A O 1
ATOM 1977 N N . ILE A 1 241 ? -5.383 10.421 22.185 1.00 65.12 241 ILE A N 1
ATOM 1978 C CA . ILE A 1 241 ? -6.054 10.075 23.444 1.00 65.12 241 ILE A CA 1
ATOM 1979 C C . ILE A 1 241 ? -6.450 8.589 23.437 1.00 65.12 241 ILE A C 1
ATOM 1981 O O . ILE A 1 241 ? -6.256 7.904 24.439 1.00 65.12 241 ILE A O 1
ATOM 1985 N N . GLY A 1 242 ? -6.909 8.050 22.304 1.00 62.59 242 GLY A N 1
ATOM 1986 C CA . GLY A 1 242 ? -7.271 6.634 22.190 1.00 62.59 242 GLY A CA 1
ATOM 1987 C C . GLY A 1 242 ? -6.091 5.690 22.259 1.00 62.59 242 GLY A C 1
ATOM 1988 O O . GLY A 1 242 ? -6.153 4.678 22.957 1.00 62.59 242 GLY A O 1
ATOM 1989 N N . ALA A 1 243 ? -4.988 6.053 21.607 1.00 65.50 243 ALA A N 1
ATOM 1990 C CA . ALA A 1 243 ? -3.734 5.321 21.712 1.00 65.50 243 ALA A CA 1
ATOM 1991 C C . ALA A 1 243 ? -3.190 5.330 23.152 1.00 65.50 243 ALA A C 1
ATOM 1993 O O . ALA A 1 243 ? -2.744 4.295 23.645 1.00 65.50 243 ALA A O 1
ATOM 1994 N N . LEU A 1 244 ? -3.276 6.468 23.853 1.00 65.19 244 LEU A N 1
ATOM 1995 C CA . LEU A 1 244 ? -2.881 6.585 25.260 1.00 65.19 244 LEU A CA 1
ATOM 1996 C C . LEU A 1 244 ? -3.750 5.717 26.175 1.00 65.19 244 LEU A C 1
ATOM 1998 O O . LEU A 1 244 ? -3.213 5.012 27.027 1.00 65.19 244 LEU A O 1
ATOM 2002 N N . ILE A 1 245 ? -5.071 5.721 25.991 1.00 65.38 245 ILE A N 1
ATOM 2003 C CA . ILE A 1 245 ? -5.980 4.913 26.812 1.00 65.38 245 ILE A CA 1
ATOM 2004 C C . ILE A 1 245 ? -5.729 3.417 26.588 1.00 65.38 245 ILE A C 1
ATOM 2006 O O . ILE A 1 245 ? -5.574 2.677 27.556 1.00 65.38 245 ILE A O 1
ATOM 2010 N N . LEU A 1 246 ? -5.588 2.972 25.338 1.00 65.19 246 LEU A N 1
ATOM 2011 C CA . LEU A 1 246 ? -5.176 1.600 25.014 1.00 65.19 246 LEU A CA 1
ATOM 2012 C C . LEU A 1 246 ? -3.864 1.204 25.691 1.00 65.19 246 LEU A C 1
ATOM 2014 O O . LEU A 1 246 ? -3.743 0.115 26.251 1.00 65.19 246 LEU A O 1
ATOM 2018 N N . TRP A 1 247 ? -2.876 2.096 25.636 1.00 65.81 247 TRP A N 1
ATOM 2019 C CA . TRP A 1 247 ? -1.563 1.856 26.216 1.00 65.81 247 TRP A CA 1
ATOM 2020 C C . TRP A 1 247 ? -1.615 1.726 27.744 1.00 65.81 247 TRP A C 1
ATOM 2022 O O . TRP A 1 247 ? -0.917 0.885 28.310 1.00 65.81 247 TRP A O 1
ATOM 2032 N N . LEU A 1 248 ? -2.461 2.519 28.408 1.00 63.69 248 LEU A N 1
ATOM 2033 C CA . LEU A 1 248 ? -2.674 2.473 29.859 1.00 63.69 248 LEU A CA 1
ATOM 2034 C C . LEU A 1 248 ? -3.468 1.234 30.300 1.00 63.69 248 LEU A C 1
ATOM 2036 O O . LEU A 1 248 ? -3.188 0.655 31.347 1.00 63.69 248 LEU A O 1
ATOM 2040 N N . VAL A 1 249 ? -4.434 0.804 29.489 1.00 64.62 249 VAL A N 1
ATOM 2041 C CA . VAL A 1 249 ? -5.346 -0.318 29.776 1.00 64.62 249 VAL A CA 1
ATOM 2042 C C . VAL A 1 249 ? -4.739 -1.683 29.416 1.00 64.62 249 VAL A C 1
ATOM 2044 O O . VAL A 1 249 ? -5.279 -2.730 29.752 1.00 64.62 249 VAL A O 1
ATOM 2047 N N . LYS A 1 250 ? -3.543 -1.693 28.831 1.00 61.88 250 LYS A N 1
ATOM 2048 C CA . LYS A 1 250 ? -2.753 -2.871 28.449 1.00 61.88 250 LYS A CA 1
ATOM 2049 C C . LYS A 1 250 ? -2.644 -4.000 29.486 1.00 61.88 250 LYS A C 1
ATOM 2051 O O . LYS A 1 250 ? -2.443 -5.145 29.090 1.00 61.88 250 LYS A O 1
ATOM 2056 N N . ASN A 1 251 ? -2.746 -3.690 30.780 1.00 55.25 251 ASN A N 1
ATOM 2057 C CA . ASN A 1 251 ? -2.664 -4.667 31.873 1.00 55.25 251 ASN A CA 1
ATOM 2058 C C . ASN A 1 251 ? -4.020 -5.244 32.319 1.00 55.25 251 ASN A C 1
ATOM 2060 O O . ASN A 1 251 ? -4.030 -6.183 33.113 1.00 55.25 251 ASN A O 1
ATOM 2064 N N . SER A 1 252 ? -5.157 -4.712 31.858 1.00 54.25 252 SER A N 1
ATOM 2065 C CA . SER A 1 252 ? -6.480 -5.264 32.162 1.00 54.25 252 SER A CA 1
ATOM 2066 C C . SER A 1 252 ? -7.072 -5.953 30.931 1.00 54.25 252 SER A C 1
ATOM 2068 O O . SER A 1 252 ? -7.271 -5.357 29.877 1.00 54.25 252 SER A O 1
ATOM 2070 N N . ASN A 1 253 ? -7.378 -7.245 31.077 1.00 51.72 253 ASN A N 1
ATOM 2071 C CA . ASN A 1 253 ? -7.722 -8.165 29.983 1.00 51.72 253 ASN A CA 1
ATOM 2072 C C . ASN A 1 253 ? -8.991 -7.823 29.171 1.00 51.72 253 ASN A C 1
ATOM 2074 O O . ASN A 1 253 ? -9.318 -8.571 28.255 1.00 51.72 253 ASN A O 1
ATOM 2078 N N . PHE A 1 254 ? -9.735 -6.759 29.492 1.00 50.38 254 PHE A N 1
ATOM 2079 C CA . PHE A 1 254 ? -11.094 -6.574 28.964 1.00 50.38 254 PHE A CA 1
ATOM 2080 C C . PHE A 1 254 ? -11.499 -5.147 28.566 1.00 50.38 254 PHE A C 1
ATOM 2082 O O . PHE A 1 254 ? -12.522 -4.996 27.912 1.00 50.38 254 PHE A O 1
ATOM 2089 N N . VAL A 1 255 ? -10.736 -4.098 28.902 1.00 46.91 255 VAL A N 1
ATOM 2090 C CA . VAL A 1 255 ? -11.255 -2.710 28.814 1.00 46.91 255 VAL A CA 1
ATOM 2091 C C . VAL A 1 255 ? -10.669 -1.903 27.638 1.00 46.91 255 VAL A C 1
ATOM 2093 O O . VAL A 1 255 ? -11.173 -0.838 27.294 1.00 46.91 255 VAL A O 1
ATOM 2096 N N . GLY A 1 256 ? -9.624 -2.401 26.965 1.00 47.06 256 GLY A N 1
ATOM 2097 C CA . GLY A 1 256 ? -8.903 -1.625 25.941 1.00 47.06 256 GLY A CA 1
ATOM 2098 C C . GLY A 1 256 ? -9.648 -1.461 24.610 1.00 47.06 256 GLY A C 1
ATOM 2099 O O . GLY A 1 256 ? -9.468 -0.460 23.920 1.00 47.06 256 GLY A O 1
ATOM 2100 N N . TYR A 1 257 ? -10.504 -2.422 24.248 1.00 50.19 257 TYR A N 1
ATOM 2101 C CA . TYR A 1 257 ? -11.128 -2.480 22.920 1.00 50.19 257 TYR A CA 1
ATOM 2102 C C . TYR A 1 257 ? -12.513 -1.821 22.833 1.00 50.19 257 TYR A C 1
ATOM 2104 O O . TYR A 1 257 ? -12.804 -1.207 21.807 1.00 50.19 257 TYR A O 1
ATOM 2112 N N . ASP A 1 258 ? -13.321 -1.839 23.900 1.00 45.44 258 ASP A N 1
ATOM 2113 C CA . ASP A 1 258 ? -14.598 -1.096 23.949 1.00 45.44 258 ASP A CA 1
ATOM 2114 C C . ASP A 1 258 ? -14.384 0.422 23.783 1.00 45.44 258 ASP A C 1
ATOM 2116 O O . ASP A 1 258 ? -15.207 1.134 23.207 1.00 45.44 258 ASP A O 1
ATOM 2120 N N . LEU A 1 259 ? -13.225 0.927 24.212 1.00 46.47 259 LEU A N 1
ATOM 2121 C CA . LEU A 1 259 ? -12.858 2.339 24.101 1.00 46.47 259 LEU A CA 1
ATOM 2122 C C . LEU A 1 259 ? -12.363 2.730 22.695 1.00 46.47 259 LEU A C 1
ATOM 2124 O O . LEU A 1 259 ? -12.685 3.816 22.212 1.00 46.47 259 LEU A O 1
ATOM 2128 N N . LEU A 1 260 ? -11.667 1.823 21.996 1.00 50.28 260 LEU A N 1
ATOM 2129 C CA . LEU A 1 260 ? -11.318 1.965 20.572 1.00 50.28 260 LEU A CA 1
ATOM 2130 C C . LEU A 1 260 ? -12.562 2.069 19.681 1.00 50.28 260 LEU A C 1
ATOM 2132 O O . LEU A 1 260 ? -12.564 2.817 18.702 1.00 50.28 260 LEU A O 1
ATOM 2136 N N . ILE A 1 261 ? -13.599 1.296 20.010 1.00 51.28 261 ILE A N 1
ATOM 2137 C CA . ILE A 1 261 ? -14.878 1.281 19.296 1.00 51.28 261 ILE A CA 1
ATOM 2138 C C . ILE A 1 261 ? -15.600 2.620 19.486 1.00 51.28 261 ILE A C 1
ATOM 2140 O O . ILE A 1 261 ? -16.010 3.232 18.497 1.00 51.28 261 ILE A O 1
ATOM 2144 N N . ASN A 1 262 ? -15.668 3.126 20.722 1.00 42.97 262 ASN A N 1
ATOM 2145 C CA . ASN A 1 262 ? -16.311 4.410 21.013 1.00 42.97 262 ASN A CA 1
ATOM 2146 C C . ASN A 1 262 ? -15.592 5.591 20.340 1.00 42.97 262 ASN A C 1
ATOM 2148 O O . ASN A 1 262 ? -16.239 6.377 19.648 1.00 42.97 262 ASN A O 1
ATOM 2152 N N . MET A 1 263 ? -14.257 5.665 20.400 1.00 49.34 263 MET A N 1
ATOM 2153 C CA . MET A 1 263 ? -13.509 6.764 19.765 1.00 49.34 263 MET A CA 1
ATOM 2154 C C . MET A 1 263 ? -13.594 6.774 18.235 1.00 49.34 263 MET A C 1
ATOM 2156 O O . MET A 1 263 ? -13.522 7.835 17.615 1.00 49.34 263 MET A O 1
ATOM 2160 N N . LYS A 1 264 ? -13.770 5.609 17.603 1.00 52.88 264 LYS A N 1
ATOM 2161 C CA . LYS A 1 264 ? -13.972 5.516 16.149 1.00 52.88 264 LYS A CA 1
ATOM 2162 C C . LYS A 1 264 ? -15.407 5.815 15.731 1.00 52.88 264 LYS A C 1
ATOM 2164 O O . LYS A 1 264 ? -15.602 6.329 14.630 1.00 52.88 264 LYS A O 1
ATOM 2169 N N . SER A 1 265 ? -16.391 5.529 16.584 1.00 46.25 265 SER A N 1
ATOM 2170 C CA . SER A 1 265 ? -17.781 5.921 16.344 1.00 46.25 265 SER A CA 1
ATOM 2171 C C . SER A 1 265 ? -17.920 7.446 16.271 1.00 46.25 265 SER A C 1
ATOM 2173 O O . SER A 1 265 ? -18.536 7.945 15.334 1.00 46.25 265 SER A O 1
ATOM 2175 N N . ASP A 1 266 ? -17.220 8.186 17.137 1.00 46.75 266 ASP A N 1
ATOM 2176 C CA . ASP A 1 266 ? -17.176 9.654 17.113 1.00 46.75 266 ASP A CA 1
ATOM 2177 C C . ASP A 1 266 ? -16.442 10.195 15.881 1.00 46.75 266 ASP A C 1
ATOM 2179 O O . ASP A 1 266 ? -16.850 11.189 15.276 1.00 46.75 266 ASP A O 1
ATOM 2183 N N . LEU A 1 267 ? -15.388 9.497 15.449 1.00 50.09 267 LEU A N 1
ATOM 2184 C CA . LEU A 1 267 ? -14.668 9.799 14.217 1.00 50.09 267 LEU A CA 1
ATOM 2185 C C . LEU A 1 267 ? -15.583 9.649 12.991 1.00 50.09 267 LEU A C 1
ATOM 2187 O O . LEU A 1 267 ? -15.687 10.556 12.169 1.00 50.09 267 LEU A O 1
ATOM 2191 N N . PHE A 1 268 ? -16.303 8.528 12.897 1.00 49.53 268 PHE A N 1
ATOM 2192 C CA . PHE A 1 268 ? -17.289 8.260 11.849 1.00 49.53 268 PHE A CA 1
ATOM 2193 C C . PHE A 1 268 ? -18.471 9.242 11.897 1.00 49.53 268 PHE A C 1
ATOM 2195 O O . PHE A 1 268 ? -18.912 9.725 10.854 1.00 49.53 268 PHE A O 1
ATOM 2202 N N . LEU A 1 269 ? -18.947 9.602 13.094 1.00 46.56 269 LEU A N 1
ATOM 2203 C CA . LEU A 1 269 ? -19.989 10.610 13.299 1.00 46.56 269 LEU A CA 1
ATOM 2204 C C . LEU A 1 269 ? -19.528 12.011 12.876 1.00 46.56 269 LEU A C 1
ATOM 2206 O O . LEU A 1 269 ? -20.317 12.747 12.287 1.00 46.56 269 LEU A O 1
ATOM 2210 N N . SER A 1 270 ? -18.256 12.363 13.080 1.00 50.12 270 SER A N 1
ATOM 2211 C CA . SER A 1 270 ? -17.659 13.605 12.568 1.00 50.12 270 SER A CA 1
ATOM 2212 C C . SER A 1 270 ? -17.681 13.653 11.032 1.00 50.12 270 SER A C 1
ATOM 2214 O O . SER A 1 270 ? -18.207 14.605 10.449 1.00 50.12 270 SER A O 1
ATOM 2216 N N . PHE A 1 271 ? -17.253 12.573 10.363 1.00 49.16 271 PHE A N 1
ATOM 2217 C CA . PHE A 1 271 ? -17.370 12.435 8.902 1.00 49.16 271 PHE A CA 1
ATOM 2218 C C . PHE A 1 271 ? -18.838 12.404 8.411 1.00 49.16 271 PHE A C 1
ATOM 2220 O O . PHE A 1 271 ? -19.138 12.859 7.306 1.00 49.16 271 PHE A O 1
ATOM 2227 N N . SER A 1 272 ? -19.774 11.891 9.215 1.00 46.62 272 SER A N 1
ATOM 2228 C CA . SER A 1 272 ? -21.216 11.868 8.917 1.00 46.62 272 SER A CA 1
ATOM 2229 C C . SER A 1 272 ? -21.889 13.238 9.092 1.00 46.62 272 SER A C 1
ATOM 2231 O O . SER A 1 272 ? -22.758 13.607 8.303 1.00 46.62 272 SER A O 1
ATOM 2233 N N . ASN A 1 273 ? -21.488 14.035 10.082 1.00 48.84 273 ASN A N 1
ATOM 2234 C CA . ASN A 1 273 ? -22.042 15.373 10.313 1.00 48.84 273 ASN A CA 1
ATOM 2235 C C . ASN A 1 273 ? -21.660 16.362 9.196 1.00 48.84 273 ASN A C 1
ATOM 2237 O O . ASN A 1 273 ? -22.467 17.215 8.818 1.00 48.84 273 ASN A O 1
ATOM 2241 N N . GLU A 1 274 ? -20.490 16.194 8.578 1.00 52.88 274 GLU A N 1
ATOM 2242 C CA . GLU A 1 274 ? -20.110 16.873 7.327 1.00 52.88 274 GLU A CA 1
ATOM 2243 C C . GLU A 1 274 ? -21.105 16.580 6.180 1.00 52.88 274 GLU A C 1
ATOM 2245 O O . GLU A 1 274 ? -21.466 17.468 5.401 1.00 52.88 274 GLU A O 1
ATOM 2250 N N . LYS A 1 275 ? -21.657 15.359 6.120 1.00 49.00 275 LYS A N 1
ATOM 2251 C CA . LYS A 1 275 ? -22.687 14.968 5.141 1.00 49.00 275 LYS A CA 1
ATOM 2252 C C . LYS A 1 275 ? -24.009 15.712 5.356 1.00 49.00 275 LYS A C 1
ATOM 2254 O O . LYS A 1 275 ? -24.668 16.060 4.376 1.00 49.00 275 LYS A O 1
ATOM 2259 N N . GLN A 1 276 ? -24.395 15.997 6.605 1.00 46.53 276 GLN A N 1
ATOM 2260 C CA . GLN A 1 276 ? -25.596 16.797 6.893 1.00 46.53 276 GLN A CA 1
ATOM 2261 C C . GLN A 1 276 ? -25.460 18.247 6.406 1.00 46.53 276 GLN A C 1
ATOM 2263 O O . GLN A 1 276 ? -26.447 18.820 5.941 1.00 46.53 276 GLN A O 1
ATOM 2268 N N . LYS A 1 277 ? -24.251 18.828 6.434 1.00 47.72 277 LYS A N 1
ATOM 2269 C CA . LYS A 1 277 ? -23.987 20.131 5.795 1.00 47.72 277 LYS A CA 1
ATOM 2270 C C . LYS A 1 277 ? -24.166 20.057 4.277 1.00 47.72 277 LYS A C 1
ATOM 2272 O O . LYS A 1 277 ? -24.815 20.929 3.711 1.00 47.72 277 LYS A O 1
ATOM 2277 N N . PHE A 1 278 ? -23.660 19.006 3.630 1.00 41.25 278 PHE A N 1
ATOM 2278 C CA . PHE A 1 278 ? -23.779 18.827 2.178 1.00 41.25 278 PHE A CA 1
ATOM 2279 C C . PHE A 1 278 ? -25.236 18.622 1.724 1.00 41.25 278 PHE A C 1
ATOM 2281 O O . PHE A 1 278 ? -25.687 19.264 0.778 1.00 41.25 278 PHE A O 1
ATOM 2288 N 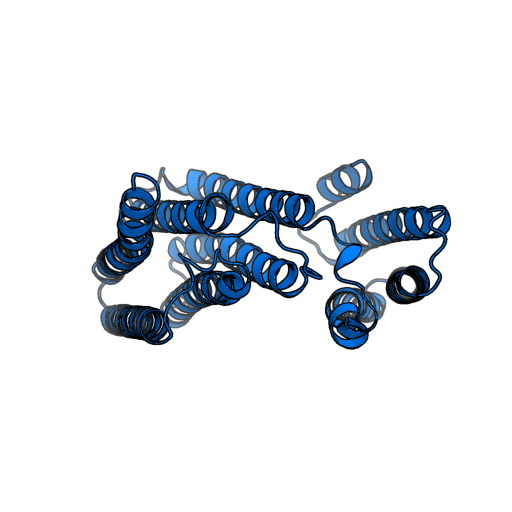N . PHE A 1 279 ? -26.013 17.797 2.436 1.00 40.00 279 PHE A N 1
ATOM 2289 C CA . PHE A 1 279 ? -27.434 17.582 2.124 1.00 40.00 279 PHE A CA 1
ATOM 2290 C C . PHE A 1 279 ? -28.272 18.859 2.289 1.00 40.00 279 PHE A C 1
ATOM 2292 O O . PHE A 1 279 ? -29.160 19.105 1.480 1.00 40.00 279 PHE A O 1
ATOM 2299 N N . LYS A 1 280 ? -27.960 19.708 3.279 1.00 42.19 280 LYS A N 1
ATOM 2300 C CA . LYS A 1 280 ? -28.620 21.015 3.450 1.00 42.19 280 LYS A CA 1
ATOM 2301 C C . LYS A 1 280 ? -28.279 22.031 2.353 1.00 42.19 280 LYS A C 1
ATOM 2303 O O . LYS A 1 280 ? -29.114 22.869 2.051 1.00 42.19 280 LYS A O 1
ATOM 2308 N N . LEU A 1 281 ? -27.085 21.960 1.764 1.00 41.34 281 LEU A N 1
ATOM 2309 C CA . LEU A 1 281 ? -26.624 22.877 0.709 1.00 41.34 281 LEU A CA 1
ATOM 2310 C C . LEU A 1 281 ? -27.028 22.460 -0.713 1.00 41.34 281 LEU A C 1
ATOM 2312 O O . LEU A 1 281 ? -26.897 23.266 -1.620 1.00 41.34 281 LEU A O 1
ATOM 2316 N N . THR A 1 282 ? -27.491 21.222 -0.914 1.00 37.72 282 THR A N 1
ATOM 2317 C CA . THR A 1 282 ? -27.953 20.727 -2.231 1.00 37.72 282 THR A CA 1
ATOM 2318 C C . THR A 1 282 ? -29.486 20.792 -2.378 1.00 37.72 282 THR A C 1
ATOM 2320 O O . THR A 1 282 ? -30.023 20.474 -3.432 1.00 37.72 282 THR A O 1
ATOM 2323 N N . LEU A 1 283 ? -30.191 21.167 -1.303 1.00 38.19 283 LEU A N 1
ATOM 2324 C CA . LEU A 1 283 ? -31.651 21.344 -1.224 1.00 38.19 283 LEU A CA 1
ATOM 2325 C C . LEU A 1 283 ? -32.071 22.832 -1.180 1.00 38.19 283 LEU A C 1
ATOM 2327 O O . LEU A 1 283 ? -33.240 23.128 -0.938 1.00 38.19 283 LEU A O 1
ATOM 2331 N N . LEU A 1 284 ? -31.119 23.741 -1.410 1.00 35.97 284 LEU A N 1
ATOM 2332 C CA . LEU A 1 284 ? -31.279 25.184 -1.626 1.00 35.97 284 LEU A CA 1
ATOM 2333 C C . LEU A 1 284 ? -30.723 25.520 -3.012 1.00 35.97 284 LEU A C 1
ATOM 2335 O O . LEU A 1 284 ? -31.319 26.396 -3.671 1.00 35.97 284 LEU A O 1
#

Sequence (284 aa):
MFTAVYLANNINTDWRITFHYFNIAMAVMIATIFYQYLFTLINEVNDKREFLFILGIEFFLIILGLMLGYYVGIYFCIAAYIIGLILPIFLWEKFKSERVNFPHLVERVSLIVIIAFGEVIVNLANYFNSKTPLMYAAFLLLVLMFASYVLLSDKIINHHQISRGFVLMYSHIAIVISVLLMTVDTLYLNNKNVDHKFLYGLIIGTVALYYFSLIVNQVYSKKVCQFKKIEAITLLTIFIIGALILWLVKNSNFVGYDLLINMKSDLFLSFSNEKQKFFKLTLL

Nearest PDB structures (foldseek):
  8otz-assembly1_C5  TM=1.972E-01  e=5.575E+00  Bos taurus

Solvent-accessible surface area (backbone atoms only — not comparable to full-atom values): 15607 Å² total; per-residue (Å²): 108,70,52,58,54,56,34,65,76,50,65,55,93,54,58,78,67,22,48,58,51,48,52,52,34,50,45,53,52,49,50,52,53,47,49,52,61,69,70,56,88,63,101,60,78,64,49,61,51,55,52,47,49,48,51,49,52,29,42,50,29,36,53,52,12,61,76,61,33,69,94,58,10,51,60,37,35,52,50,19,54,51,46,57,66,48,50,59,65,79,48,45,88,62,53,64,28,87,77,42,62,36,46,60,49,54,51,55,54,48,50,54,42,52,51,38,50,50,52,37,52,60,61,52,57,75,52,70,84,49,97,49,77,63,57,58,52,53,48,53,49,50,51,52,51,51,52,54,47,51,48,42,60,73,69,36,38,44,54,89,52,82,35,68,55,55,71,56,51,55,30,46,52,43,32,38,52,22,47,52,44,49,45,54,44,56,54,48,71,73,37,89,88,55,58,64,70,59,51,56,51,48,47,49,48,30,55,48,45,32,53,52,26,56,55,63,46,45,82,47,26,32,84,92,66,46,76,52,72,65,56,52,49,53,51,50,51,52,50,52,53,48,50,49,49,34,63,70,32,68,86,48,100,75,63,39,60,68,51,54,52,53,60,46,49,53,52,52,46,54,64,49,53,55,48,56,54,51,58,60,63,74,77,109

pLDDT: mean 78.35, std 15.21, range [35.97, 95.62]